Protein AF-A0A2D5V7W5-F1 (afdb_monomer)

Solvent-accessible surface area (backbone atoms only — not comparable to full-atom values): 10070 Å² total; per-residue (Å²): 107,70,68,57,59,50,41,73,72,73,48,71,30,63,67,54,50,50,51,53,54,47,52,63,52,41,56,60,50,51,58,53,53,51,53,53,51,52,64,54,59,73,36,68,68,51,55,50,45,49,74,74,66,55,58,67,67,58,50,40,61,74,56,46,43,69,67,46,42,59,64,51,52,31,52,50,38,47,46,49,36,56,52,51,54,50,48,30,52,34,14,41,75,70,56,23,63,50,90,90,51,94,43,60,26,37,42,45,43,55,53,22,62,75,32,46,89,81,46,60,62,67,32,49,54,43,51,51,53,49,51,54,50,37,49,52,39,40,53,49,14,51,52,46,35,66,74,66,48,58,82,84,79,60,93,80,77,60,72,63,56,56,50,51,52,52,51,50,57,50,52,55,48,70,75,49,83,80,84,124

Radius of gyration: 26.41 Å; Cα contacts (8 Å, |Δi|>4): 131; chains: 1; bounding box: 55×35×90 Å

Foldseek 3Di:
DVLVVQLVVVDAADVSLCVSLCVVLVVVLVVVLVVQLVVVCPDPVVVVCVVVVHDPVCCCVVPSCVVCVLVSVLSCLQCVLVSLVVQLVCLQVVSHHDPVDDDLSVQLRPVCVVCVVPCNVSNVVSVVVSVVVSVVSNVVSVVSCVVRVCPVPDDDPPVVVVVVVVVVVVVVCVVPVDDD

Secondary structure (DSSP, 8-state):
-HHHHHHHHH-S-HHHHHHHHHHHHHHHHHHHHHHHHHHHHTSHHHHHHHHTT--HHHHIIIIIHHHHHHHHHHHHHHHHHHHHHHHHHHHHTT-SS-TTS--HHHIIIIIHHHHTTT-THHHHHHHHHHHHHHHHHHHHHHHHHHHH-GGGTSSSSSHHHHHHHHHHHHHHHHT-TT--

Mean predicted aligned error: 13.76 Å

Sequence (180 aa):
MLLLTIMSVVGQGLLQIIVVLGVTGGIGGSRVVRSAVVAIKENDYFLAARAVGTPTSQILIRHVLPNIAAPIIIIFSINIGGVIMAEASLSFLGFGLPPSVPSWGGMLSREGRKFMEGAPWLALYPGLCLTIVVFSLNMFGDAMRDLLDPRLKGGQGSYGTAKVKHKRGFLTRLLNPFNG

Structure (mmCIF, N/CA/C/O backbone):
data_AF-A0A2D5V7W5-F1
#
_entry.id   AF-A0A2D5V7W5-F1
#
loop_
_atom_site.group_PDB
_atom_site.id
_atom_site.type_symbol
_atom_site.label_atom_id
_atom_site.label_alt_id
_atom_site.label_comp_id
_atom_site.label_asym_id
_atom_site.label_entity_id
_atom_site.label_seq_id
_atom_site.pdbx_PDB_ins_code
_atom_site.Cartn_x
_atom_site.Cartn_y
_atom_site.Cartn_z
_atom_site.occupancy
_atom_site.B_iso_or_equiv
_atom_site.auth_seq_id
_atom_site.auth_comp_id
_atom_site.auth_asym_id
_atom_site.auth_atom_id
_atom_site.pdbx_PDB_model_num
ATOM 1 N N . MET A 1 1 ? 7.907 -15.754 -7.189 1.00 60.31 1 MET A N 1
ATOM 2 C CA . MET A 1 1 ? 7.619 -17.022 -7.896 1.00 60.31 1 MET A CA 1
ATOM 3 C C . MET A 1 1 ? 6.124 -17.268 -8.050 1.00 60.31 1 MET A C 1
ATOM 5 O O . MET A 1 1 ? 5.700 -17.389 -9.186 1.00 60.31 1 MET A O 1
ATOM 9 N N . LEU A 1 2 ? 5.319 -17.196 -6.979 1.00 73.44 2 LEU A N 1
ATOM 10 C CA . LEU A 1 2 ? 3.847 -17.324 -7.046 1.00 73.44 2 LEU A CA 1
ATOM 11 C C . LEU A 1 2 ? 3.168 -16.386 -8.071 1.00 73.44 2 LEU A C 1
ATOM 13 O O . LEU A 1 2 ? 2.330 -16.822 -8.852 1.00 73.44 2 LEU A O 1
ATOM 17 N N . LEU A 1 3 ? 3.571 -15.111 -8.126 1.00 68.88 3 LEU A N 1
ATOM 18 C CA . LEU A 1 3 ? 3.015 -14.144 -9.087 1.00 68.88 3 LEU A CA 1
ATOM 19 C C . LEU A 1 3 ? 3.336 -14.503 -10.547 1.00 68.88 3 LEU A C 1
ATOM 21 O O . LEU A 1 3 ? 2.475 -14.389 -11.413 1.00 68.88 3 LEU A O 1
ATOM 25 N N . LEU A 1 4 ? 4.557 -14.975 -10.811 1.00 71.00 4 LEU A N 1
ATOM 26 C CA . LEU A 1 4 ? 5.002 -15.343 -12.158 1.00 71.00 4 LEU A CA 1
ATOM 27 C C . LEU A 1 4 ? 4.308 -16.615 -12.646 1.00 71.00 4 LEU A C 1
ATOM 29 O O . LEU A 1 4 ? 3.873 -16.667 -13.791 1.00 71.00 4 LEU A O 1
ATOM 33 N N . THR A 1 5 ? 4.137 -17.609 -11.770 1.00 74.88 5 THR A N 1
ATOM 34 C CA . THR A 1 5 ? 3.404 -18.838 -12.104 1.00 74.88 5 THR A CA 1
ATOM 35 C C . THR A 1 5 ? 1.939 -18.554 -12.417 1.00 74.88 5 THR A C 1
ATOM 37 O O . THR A 1 5 ? 1.405 -19.112 -13.366 1.00 74.88 5 THR A O 1
ATOM 40 N N . ILE A 1 6 ? 1.296 -17.650 -11.668 1.00 74.50 6 ILE A N 1
ATOM 41 C CA . ILE A 1 6 ? -0.104 -17.280 -11.912 1.00 74.50 6 ILE A CA 1
ATOM 42 C C . ILE A 1 6 ? -0.232 -16.511 -13.234 1.00 74.50 6 ILE A C 1
ATOM 44 O O . ILE A 1 6 ? -1.075 -16.853 -14.058 1.00 74.50 6 ILE A O 1
ATOM 48 N N . MET A 1 7 ? 0.626 -15.518 -13.484 1.00 70.69 7 MET A N 1
ATOM 49 C CA . MET A 1 7 ? 0.601 -14.748 -14.737 1.00 70.69 7 MET A CA 1
ATOM 50 C C . MET A 1 7 ? 0.903 -15.596 -15.973 1.00 70.69 7 MET A C 1
ATOM 52 O O . MET A 1 7 ? 0.293 -15.388 -17.019 1.00 70.69 7 MET A O 1
ATOM 56 N N . SER A 1 8 ? 1.790 -16.586 -15.850 1.00 71.25 8 SER A N 1
ATOM 57 C CA . SER A 1 8 ? 2.088 -17.516 -16.941 1.00 71.25 8 SER A CA 1
ATOM 58 C C . SER A 1 8 ? 0.882 -18.366 -17.356 1.00 71.25 8 SER A C 1
ATOM 60 O O . SER A 1 8 ? 0.852 -18.837 -18.488 1.00 71.25 8 SER A O 1
ATOM 62 N N . VAL A 1 9 ? -0.086 -18.582 -16.461 1.00 72.62 9 VAL A N 1
ATOM 63 C CA . VAL A 1 9 ? -1.305 -19.365 -16.731 1.00 72.62 9 VAL A CA 1
ATOM 64 C C . VAL A 1 9 ? -2.469 -18.461 -17.151 1.00 72.62 9 VAL A C 1
ATOM 66 O O . VAL A 1 9 ? -3.254 -18.828 -18.017 1.00 72.62 9 VAL A O 1
ATOM 69 N N . VAL A 1 10 ? -2.582 -17.276 -16.543 1.00 71.38 10 VAL A N 1
ATOM 70 C CA . VAL A 1 10 ? -3.717 -16.350 -16.713 1.00 71.38 10 VAL A CA 1
ATOM 71 C C . VAL A 1 10 ? -3.594 -15.472 -17.971 1.00 71.38 10 VAL A C 1
ATOM 73 O O . VAL A 1 10 ? -4.604 -15.004 -18.497 1.00 71.38 10 VAL A O 1
ATOM 76 N N . GLY A 1 11 ? -2.380 -15.274 -18.490 1.00 66.81 11 GLY A N 1
ATOM 77 C CA . GLY A 1 11 ? -2.131 -14.441 -19.667 1.00 66.81 11 GLY A CA 1
ATOM 78 C C . GLY A 1 11 ? -2.007 -12.944 -19.351 1.00 66.81 11 GLY A C 1
ATOM 79 O O . GLY A 1 11 ? -2.169 -12.503 -18.214 1.00 66.81 11 GLY A O 1
ATOM 80 N N . GLN A 1 12 ? -1.673 -12.155 -20.376 1.00 67.88 12 GLN A N 1
ATOM 81 C CA . GLN A 1 12 ? -1.412 -10.714 -20.257 1.00 67.88 12 GLN A CA 1
ATOM 82 C C . GLN A 1 12 ? -2.715 -9.899 -20.215 1.00 67.88 12 GLN A C 1
ATOM 84 O O . GLN A 1 12 ? -3.618 -10.119 -21.023 1.00 67.88 12 GLN A O 1
ATOM 89 N N . GLY A 1 13 ? -2.788 -8.901 -19.328 1.00 75.25 13 GLY A N 1
ATOM 90 C CA . GLY A 1 13 ? -3.863 -7.906 -19.331 1.00 75.25 13 GLY A CA 1
ATOM 91 C C . GLY A 1 13 ? -3.943 -7.056 -18.059 1.00 75.25 13 GLY A C 1
ATOM 92 O O . GLY A 1 13 ? -3.529 -7.476 -16.979 1.00 75.25 13 GLY A O 1
ATOM 93 N N . LEU A 1 14 ? -4.481 -5.836 -18.193 1.00 78.81 14 LEU A N 1
ATOM 94 C CA . LEU A 1 14 ? -4.605 -4.865 -17.094 1.00 78.81 14 LEU A CA 1
AT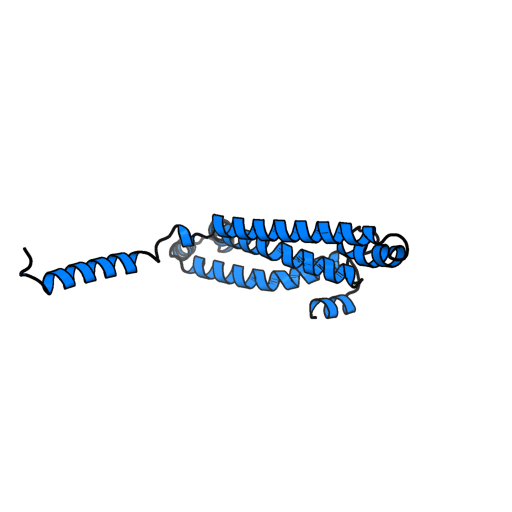OM 95 C C . LEU A 1 14 ? -5.438 -5.426 -15.932 1.00 78.81 14 LEU A C 1
ATOM 97 O O . LEU A 1 14 ? -5.014 -5.359 -14.782 1.00 78.81 14 LEU A O 1
ATOM 101 N N . LEU A 1 15 ? -6.599 -6.017 -16.230 1.00 81.38 15 LEU A N 1
ATOM 102 C CA . LEU A 1 15 ? -7.480 -6.587 -15.208 1.00 81.38 15 LEU A CA 1
ATOM 103 C C . LEU A 1 15 ? -6.827 -7.773 -14.497 1.00 81.38 15 LEU A C 1
ATOM 105 O O . LEU A 1 15 ? -6.926 -7.887 -13.281 1.00 81.38 15 LEU A O 1
ATOM 109 N N . GLN A 1 16 ? -6.116 -8.622 -15.235 1.00 82.06 16 GLN A N 1
ATOM 110 C CA . GLN A 1 16 ? -5.414 -9.784 -14.705 1.00 82.06 16 GLN A CA 1
ATOM 111 C C . GLN A 1 16 ? -4.334 -9.356 -13.705 1.00 82.06 16 GLN A C 1
ATOM 113 O O . GLN A 1 16 ? -4.267 -9.902 -12.605 1.00 82.06 16 GLN A O 1
ATOM 118 N N . ILE A 1 17 ? -3.539 -8.337 -14.046 1.00 82.69 17 ILE A N 1
ATOM 119 C CA . ILE A 1 17 ? -2.506 -7.782 -13.160 1.00 82.69 17 ILE A CA 1
ATOM 120 C C . ILE A 1 17 ? -3.139 -7.166 -11.913 1.00 82.69 17 ILE A C 1
ATOM 122 O O . ILE A 1 17 ? -2.696 -7.459 -10.804 1.00 82.69 17 ILE A O 1
ATOM 126 N N . ILE A 1 18 ? -4.201 -6.366 -12.074 1.00 83.88 18 ILE A N 1
ATOM 127 C CA . ILE A 1 18 ? -4.919 -5.755 -10.946 1.00 83.88 18 ILE A CA 1
ATOM 128 C C . ILE A 1 18 ? -5.465 -6.832 -10.008 1.00 83.88 18 ILE A C 1
ATOM 130 O O . ILE A 1 18 ? -5.274 -6.739 -8.798 1.00 83.88 18 ILE A O 1
ATOM 134 N N . VAL A 1 19 ? -6.116 -7.866 -10.544 1.00 85.25 19 VAL A N 1
ATOM 135 C CA . VAL A 1 19 ? -6.690 -8.952 -9.740 1.00 85.25 19 VAL A CA 1
ATOM 136 C C . VAL A 1 19 ? -5.589 -9.729 -9.029 1.00 85.25 19 VAL A C 1
ATOM 138 O O . VAL A 1 19 ? -5.699 -9.985 -7.835 1.00 85.25 19 VAL A O 1
ATOM 141 N N . VAL A 1 20 ? -4.502 -10.077 -9.713 1.00 84.94 20 VAL A N 1
ATOM 142 C CA . VAL A 1 20 ? -3.450 -10.907 -9.118 1.00 84.94 20 VAL A CA 1
ATOM 143 C C . VAL A 1 20 ? -2.631 -10.140 -8.085 1.00 84.94 20 VAL A C 1
ATOM 145 O O . VAL A 1 20 ? -2.407 -10.664 -6.991 1.00 84.94 20 VAL A O 1
ATOM 148 N N . LEU A 1 21 ? -2.236 -8.896 -8.366 1.00 84.44 21 LEU A N 1
ATOM 149 C CA . LEU A 1 21 ? -1.564 -8.048 -7.378 1.00 84.44 21 LEU A CA 1
ATOM 150 C C . LEU A 1 21 ? -2.508 -7.687 -6.225 1.00 84.44 21 LEU A C 1
ATOM 152 O O . LEU A 1 21 ? -2.103 -7.748 -5.065 1.00 84.44 21 LEU A O 1
ATOM 156 N N . GLY A 1 22 ? -3.771 -7.384 -6.528 1.00 85.44 22 GLY A N 1
ATOM 157 C CA . GLY A 1 22 ? -4.795 -7.031 -5.549 1.00 85.44 22 GLY A CA 1
ATOM 158 C C . GLY A 1 22 ? -5.135 -8.176 -4.601 1.00 85.44 22 GLY A C 1
ATOM 159 O O . GLY A 1 22 ? -5.182 -7.969 -3.393 1.00 85.44 22 GLY A O 1
ATOM 160 N N . VAL A 1 23 ? -5.305 -9.400 -5.104 1.00 85.00 23 VAL A N 1
ATOM 161 C CA . VAL A 1 23 ? -5.548 -10.585 -4.266 1.00 85.00 23 VAL A CA 1
ATOM 162 C C . VAL A 1 23 ? -4.302 -10.928 -3.455 1.00 85.00 23 VAL A C 1
ATOM 164 O O . VAL A 1 23 ? -4.396 -11.129 -2.246 1.00 85.00 23 VAL A O 1
ATOM 167 N N . THR A 1 24 ? -3.123 -10.936 -4.082 1.00 83.25 24 THR A N 1
ATOM 168 C CA . THR A 1 24 ? -1.872 -11.289 -3.391 1.00 83.25 24 THR A CA 1
ATOM 169 C C . THR A 1 24 ? -1.547 -10.295 -2.272 1.00 83.25 24 THR A C 1
ATOM 171 O O . THR A 1 24 ? -1.241 -10.709 -1.154 1.00 83.25 24 THR A O 1
ATOM 174 N N . GLY A 1 25 ? -1.668 -8.989 -2.533 1.00 78.81 25 GLY A N 1
ATOM 175 C CA . GLY A 1 25 ? -1.486 -7.945 -1.520 1.00 78.81 25 GLY A CA 1
ATOM 176 C C . GLY A 1 25 ? -2.637 -7.884 -0.508 1.00 78.81 25 GLY A C 1
ATOM 177 O O . GLY A 1 25 ? -2.421 -7.690 0.691 1.00 78.81 25 GLY A O 1
ATOM 178 N N . GLY A 1 26 ? -3.866 -8.118 -0.968 1.00 80.75 26 GLY A N 1
ATOM 179 C CA . GLY A 1 26 ? -5.085 -8.068 -0.163 1.00 80.75 26 GLY A CA 1
ATOM 180 C C . GLY A 1 26 ? -5.152 -9.140 0.922 1.00 80.75 26 GLY A C 1
ATOM 181 O O . GLY A 1 26 ? -5.674 -8.870 2.002 1.00 80.75 26 GLY A O 1
ATOM 182 N N . ILE A 1 27 ? -4.569 -10.325 0.701 1.00 82.62 27 ILE A N 1
ATOM 183 C CA . ILE A 1 27 ? -4.486 -11.383 1.726 1.00 82.62 27 ILE A CA 1
ATOM 184 C C . ILE A 1 27 ? -3.723 -10.888 2.963 1.00 82.62 27 ILE A C 1
ATOM 186 O O . ILE A 1 27 ? -4.177 -11.081 4.095 1.00 82.62 27 ILE A O 1
ATOM 190 N N . GLY A 1 28 ? -2.582 -10.222 2.758 1.00 77.81 28 GLY A N 1
ATOM 191 C CA . GLY A 1 28 ? -1.794 -9.637 3.843 1.00 77.81 28 GLY A CA 1
ATOM 192 C C . GLY A 1 28 ? -2.575 -8.551 4.580 1.00 77.81 28 GLY A C 1
ATOM 193 O O . GLY A 1 28 ? -2.731 -8.621 5.801 1.00 77.81 28 GLY A O 1
ATOM 194 N N . GLY A 1 29 ? -3.147 -7.604 3.830 1.00 76.75 29 GLY A N 1
ATOM 195 C CA . GLY A 1 29 ? -3.963 -6.520 4.387 1.00 76.75 29 GLY A CA 1
ATOM 196 C C . GLY A 1 29 ? -5.167 -7.022 5.191 1.00 76.75 29 GLY A C 1
ATOM 197 O O . GLY A 1 29 ? -5.417 -6.540 6.294 1.00 76.75 29 GLY A O 1
ATOM 198 N N . SER A 1 30 ? -5.866 -8.050 4.703 1.00 80.88 30 SER A N 1
ATOM 199 C CA . SER A 1 30 ? -7.044 -8.636 5.357 1.00 80.88 30 SER A CA 1
ATOM 200 C C . SER A 1 30 ? -6.732 -9.188 6.750 1.00 80.88 30 SER A C 1
ATOM 202 O O . SER A 1 30 ? -7.486 -8.955 7.699 1.00 80.88 30 SER A O 1
ATOM 204 N N . ARG A 1 31 ? -5.589 -9.869 6.916 1.00 81.19 31 ARG A N 1
ATOM 205 C CA . ARG A 1 31 ? -5.162 -10.380 8.229 1.00 81.19 31 ARG A CA 1
ATOM 206 C C . ARG A 1 31 ? -4.924 -9.250 9.224 1.00 81.19 31 ARG A C 1
ATOM 208 O O . ARG A 1 31 ? -5.315 -9.374 10.384 1.00 81.19 31 ARG A O 1
ATOM 215 N N . VAL A 1 32 ? -4.320 -8.154 8.771 1.00 78.12 32 VAL A N 1
ATOM 216 C CA . VAL A 1 32 ? -4.045 -7.007 9.638 1.00 78.12 32 VAL A CA 1
ATOM 217 C C . VAL A 1 32 ? -5.335 -6.280 10.008 1.00 78.12 32 VAL A C 1
ATOM 219 O O . VAL A 1 32 ? -5.573 -6.033 11.190 1.00 78.12 32 VAL A O 1
ATOM 222 N N . VAL A 1 33 ? -6.224 -6.043 9.041 1.00 80.06 33 VAL A N 1
ATOM 223 C CA . VAL A 1 33 ? -7.560 -5.479 9.293 1.00 80.06 33 VAL A CA 1
ATOM 224 C C . VAL A 1 33 ? -8.317 -6.331 10.310 1.00 80.06 33 VAL A C 1
ATOM 226 O O . VAL A 1 33 ? -8.850 -5.800 11.280 1.00 80.06 33 VAL A O 1
ATOM 229 N N . ARG A 1 34 ? -8.300 -7.661 10.159 1.00 81.56 34 ARG A N 1
ATOM 230 C CA . ARG A 1 34 ? -8.923 -8.572 11.124 1.00 81.56 34 ARG A CA 1
ATOM 231 C C . ARG A 1 34 ? -8.338 -8.407 12.528 1.00 81.56 34 ARG A C 1
ATOM 233 O O . ARG A 1 34 ? -9.105 -8.380 13.484 1.00 81.56 34 ARG A O 1
ATOM 240 N N . SER A 1 35 ? -7.016 -8.281 12.662 1.00 80.81 35 SER A N 1
ATOM 241 C CA . SER A 1 35 ? -6.378 -8.074 13.971 1.00 80.81 35 SER A 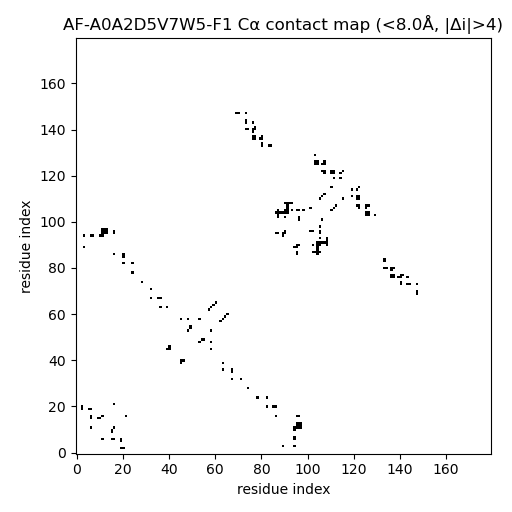CA 1
ATOM 242 C C . SER A 1 35 ? -6.799 -6.754 14.629 1.00 80.81 35 SER A C 1
ATOM 244 O O . SER A 1 35 ? -7.141 -6.745 15.810 1.00 80.81 35 SER A O 1
ATOM 246 N N . ALA A 1 36 ? -6.891 -5.670 13.852 1.00 78.44 36 ALA A N 1
ATOM 247 C CA . ALA A 1 36 ? -7.345 -4.368 14.335 1.00 78.44 36 ALA A CA 1
ATOM 248 C C . ALA A 1 36 ? -8.827 -4.394 14.755 1.00 78.44 36 ALA A C 1
ATOM 250 O O . ALA A 1 36 ? -9.199 -3.838 15.786 1.00 78.44 36 ALA A O 1
ATOM 251 N N . VAL A 1 37 ? -9.673 -5.102 13.999 1.00 79.44 37 VAL A N 1
ATOM 252 C CA . VAL A 1 37 ? -11.094 -5.287 14.333 1.00 79.44 37 VAL A CA 1
ATOM 253 C C . VAL A 1 37 ? -11.271 -6.092 15.623 1.00 79.44 37 VAL A C 1
ATOM 255 O O . VAL A 1 37 ? -12.134 -5.752 16.429 1.00 79.44 37 VAL A O 1
ATOM 258 N N . VAL A 1 38 ? -10.468 -7.140 15.848 1.00 82.00 38 VAL A N 1
ATOM 259 C CA . VAL A 1 38 ? -10.522 -7.927 17.094 1.00 82.00 38 VAL A CA 1
ATOM 260 C C . VAL A 1 38 ? -10.158 -7.061 18.301 1.00 82.00 38 VAL A C 1
ATOM 262 O O . VAL A 1 38 ? -10.911 -7.064 19.270 1.00 82.00 38 VAL A O 1
ATOM 265 N N . ALA A 1 39 ? -9.096 -6.255 18.209 1.00 76.50 39 ALA A N 1
ATOM 266 C CA . ALA A 1 39 ? -8.690 -5.347 19.285 1.00 76.50 39 ALA A CA 1
ATOM 267 C C . ALA A 1 39 ? -9.783 -4.321 19.651 1.00 76.50 39 ALA A C 1
ATOM 269 O O . ALA A 1 39 ? -9.986 -3.987 20.815 1.00 76.50 39 ALA A O 1
ATOM 270 N N . ILE A 1 40 ? -10.538 -3.837 18.662 1.00 74.81 40 ILE A N 1
ATOM 271 C CA . ILE A 1 40 ? -11.666 -2.923 18.888 1.00 74.81 40 ILE A CA 1
ATOM 272 C C . ILE A 1 40 ? -12.866 -3.639 19.501 1.00 74.81 40 ILE A C 1
ATOM 274 O O . ILE A 1 40 ? -13.539 -3.083 20.365 1.00 74.81 40 ILE A O 1
ATOM 278 N N . LYS A 1 41 ? -13.131 -4.877 19.080 1.00 71.50 41 LYS A N 1
ATOM 279 C CA . LYS A 1 41 ? -14.247 -5.682 19.584 1.00 71.50 41 LYS A CA 1
ATOM 280 C C . LYS A 1 41 ? -14.112 -6.013 21.077 1.00 71.50 41 LYS A C 1
ATOM 282 O O . LYS A 1 41 ? -15.131 -6.228 21.724 1.00 71.50 41 LYS A O 1
ATOM 287 N N . GLU A 1 42 ? -12.890 -6.047 21.607 1.00 71.69 42 GLU A N 1
ATOM 288 C CA . GLU A 1 42 ? -12.616 -6.237 23.040 1.00 71.69 42 GLU A CA 1
ATOM 289 C C . GLU A 1 42 ? -12.947 -5.010 23.902 1.00 71.69 42 GLU A C 1
ATOM 291 O O . GLU A 1 42 ? -12.966 -5.119 25.122 1.00 71.69 42 GLU A O 1
ATOM 296 N N . ASN A 1 43 ? -13.245 -3.852 23.306 1.00 74.12 43 ASN A N 1
ATOM 297 C CA . ASN A 1 43 ? -13.644 -2.689 24.085 1.00 74.12 43 ASN A CA 1
ATOM 298 C C . ASN A 1 43 ? -15.120 -2.740 24.514 1.00 74.12 43 ASN A C 1
ATOM 300 O O . ASN A 1 43 ? -16.013 -3.095 23.737 1.00 74.12 43 ASN A O 1
ATOM 304 N N . ASP A 1 44 ? -15.382 -2.227 25.717 1.00 69.38 44 ASP A N 1
ATOM 305 C CA . ASP A 1 44 ? -16.700 -2.205 26.365 1.00 69.38 44 ASP A CA 1
ATOM 306 C C . ASP A 1 44 ? -17.797 -1.515 25.533 1.00 69.38 44 ASP A C 1
ATOM 308 O O . ASP A 1 44 ? -18.970 -1.896 25.595 1.00 69.38 44 ASP A O 1
ATOM 312 N N . TYR A 1 45 ? -17.435 -0.546 24.681 1.00 71.12 45 TYR A N 1
ATOM 313 C CA . TYR A 1 45 ? -18.394 0.142 23.808 1.00 71.12 45 TYR A CA 1
ATOM 314 C C . TYR A 1 45 ? -19.036 -0.788 22.771 1.00 71.12 45 TYR A C 1
ATOM 316 O O . TYR A 1 45 ? -20.18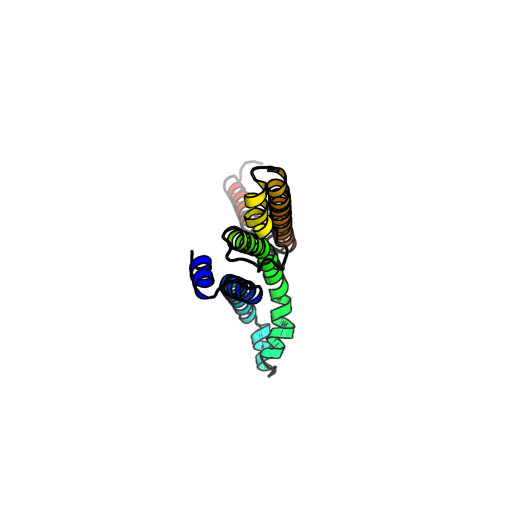5 -0.573 22.382 1.00 71.12 45 TYR A O 1
ATOM 324 N N . PHE A 1 46 ? -18.334 -1.838 22.332 1.00 73.44 46 PHE A N 1
ATOM 325 C CA . PHE A 1 46 ? -18.886 -2.789 21.371 1.00 73.44 46 PHE A CA 1
ATOM 326 C C . PHE A 1 46 ? -19.956 -3.670 22.024 1.00 73.44 46 PHE A C 1
ATOM 328 O O . PHE A 1 46 ? -20.988 -3.957 21.412 1.00 73.44 46 PHE A O 1
ATOM 335 N N . LEU A 1 47 ? -19.738 -4.059 23.286 1.00 73.62 47 LEU A N 1
ATOM 336 C CA . LEU A 1 47 ? -20.695 -4.829 24.077 1.00 73.62 47 LEU A CA 1
ATOM 337 C C . LEU A 1 47 ? -21.948 -3.994 24.389 1.00 73.62 47 LEU A C 1
ATOM 339 O O . LEU A 1 47 ? -23.066 -4.473 24.195 1.00 73.62 47 LEU A O 1
ATOM 343 N N . ALA A 1 48 ? -21.763 -2.724 24.767 1.00 73.50 48 ALA A N 1
ATOM 344 C CA . ALA A 1 48 ? -22.850 -1.782 25.031 1.00 73.50 48 ALA A CA 1
ATOM 345 C C . ALA A 1 48 ? -23.706 -1.500 23.781 1.00 73.50 48 ALA A C 1
ATOM 347 O O . ALA A 1 48 ? -24.932 -1.586 23.836 1.00 73.50 48 ALA A O 1
ATOM 348 N N . ALA A 1 49 ? -23.085 -1.245 22.624 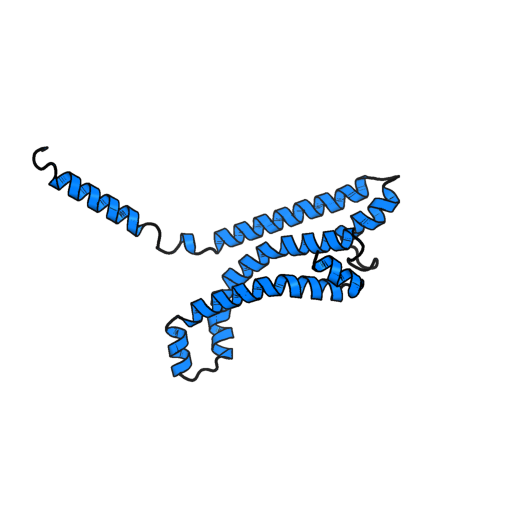1.00 73.62 49 ALA A N 1
ATOM 349 C CA . ALA A 1 49 ? -23.808 -1.014 21.368 1.00 73.62 49 ALA A CA 1
ATOM 350 C C . ALA A 1 49 ? -24.628 -2.239 20.921 1.00 73.62 49 ALA A C 1
ATOM 352 O O . ALA A 1 49 ? -25.720 -2.095 20.359 1.00 73.62 49 ALA A O 1
ATOM 353 N N . ARG A 1 50 ? -24.126 -3.451 21.207 1.00 77.69 50 ARG A N 1
ATOM 354 C CA . ARG A 1 50 ? -24.861 -4.703 20.988 1.00 77.69 50 ARG A CA 1
ATOM 355 C C . ARG A 1 50 ? -26.036 -4.870 21.951 1.00 77.69 50 ARG A C 1
ATOM 357 O O . ARG A 1 50 ? -27.087 -5.323 21.510 1.00 77.69 50 ARG A O 1
ATOM 364 N N . ALA A 1 51 ? -25.877 -4.497 23.221 1.00 79.00 51 ALA A N 1
ATOM 365 C CA . ALA A 1 51 ? -26.946 -4.559 24.222 1.00 79.00 51 ALA A CA 1
ATOM 366 C C . ALA A 1 51 ? -28.127 -3.632 23.879 1.00 79.00 51 ALA A C 1
ATOM 368 O O . ALA A 1 51 ? -29.272 -3.959 24.170 1.00 79.00 51 ALA A O 1
ATOM 369 N N . VAL A 1 52 ? -27.855 -2.520 23.187 1.00 81.88 52 VAL A N 1
ATOM 370 C CA . VAL A 1 52 ? -28.864 -1.570 22.678 1.00 81.88 52 VAL A CA 1
ATOM 371 C C . VAL A 1 52 ? -29.569 -2.076 21.400 1.00 81.88 52 VAL A C 1
ATOM 373 O O . VAL A 1 52 ? -30.520 -1.462 20.928 1.00 81.88 52 VAL A O 1
ATOM 376 N N . GLY A 1 53 ? -29.152 -3.215 20.832 1.00 82.62 53 GLY A N 1
ATOM 377 C CA . GLY A 1 53 ? -29.787 -3.815 19.650 1.00 82.62 53 GLY A CA 1
ATOM 378 C C . GLY A 1 53 ? -29.340 -3.217 18.311 1.00 82.62 53 GLY A C 1
ATOM 379 O O . GLY A 1 53 ? -29.994 -3.423 17.290 1.00 82.62 53 GLY A O 1
ATOM 380 N N . THR A 1 54 ? -28.217 -2.492 18.279 1.00 80.94 54 THR A N 1
ATOM 381 C CA . THR A 1 54 ? -27.709 -1.893 17.034 1.00 80.94 54 THR A CA 1
ATOM 382 C C . THR A 1 54 ? -27.165 -2.982 16.094 1.00 80.94 54 THR A C 1
ATOM 384 O O . THR A 1 54 ? -26.385 -3.837 16.532 1.00 80.94 54 THR A O 1
ATOM 387 N N . PRO A 1 55 ? -27.511 -2.972 14.790 1.00 83.12 55 PRO A N 1
ATOM 388 C CA . PRO A 1 55 ? -27.005 -3.959 13.842 1.00 83.12 55 PRO A CA 1
ATOM 389 C C . PRO A 1 55 ? -25.481 -3.866 13.689 1.00 83.12 55 PRO A C 1
ATOM 391 O O . PRO A 1 55 ? -24.900 -2.783 13.603 1.00 83.12 55 PRO A O 1
ATOM 394 N N . THR A 1 56 ? -24.819 -5.024 13.616 1.00 77.94 56 THR A N 1
ATOM 395 C CA . THR A 1 56 ? -23.349 -5.126 13.610 1.00 77.94 56 THR A CA 1
ATOM 396 C C . THR A 1 56 ? -22.698 -4.376 12.443 1.00 77.94 56 THR A C 1
ATOM 398 O O . THR A 1 56 ? -21.621 -3.811 12.616 1.00 77.94 56 THR A O 1
ATOM 401 N N . SER A 1 57 ? -23.355 -4.309 11.281 1.00 81.69 57 SER A N 1
ATOM 402 C CA . SER A 1 57 ? -22.881 -3.558 10.108 1.00 81.69 57 SER A CA 1
ATOM 403 C C . SER A 1 57 ? -22.803 -2.047 10.357 1.00 81.69 57 SER A C 1
ATOM 405 O O . SER A 1 57 ? -21.813 -1.421 9.984 1.00 81.69 57 SER A O 1
ATOM 407 N N . GLN A 1 58 ? -23.789 -1.467 11.048 1.00 82.75 58 GLN A N 1
ATOM 408 C CA . GLN A 1 58 ? -23.775 -0.050 11.431 1.00 82.75 58 GLN A CA 1
ATOM 409 C C . GLN A 1 58 ? -22.654 0.244 12.432 1.00 82.75 58 GLN A C 1
ATOM 411 O O . GLN A 1 58 ? -21.939 1.230 12.274 1.00 82.75 58 GLN A O 1
ATOM 416 N N . ILE A 1 59 ? -22.441 -0.635 13.420 1.00 81.12 59 ILE A N 1
ATOM 417 C CA . ILE A 1 59 ? -21.348 -0.486 14.397 1.00 81.12 59 ILE A CA 1
ATOM 418 C C . ILE A 1 59 ? -19.988 -0.535 13.687 1.00 81.12 59 ILE A C 1
ATOM 420 O O . ILE A 1 59 ? -19.114 0.298 13.938 1.00 81.12 59 ILE A O 1
ATOM 424 N N . LEU A 1 60 ? -19.825 -1.480 12.756 1.00 81.00 60 LEU A N 1
ATOM 425 C CA . LEU A 1 60 ? -18.612 -1.632 11.958 1.00 81.00 60 LEU A CA 1
ATOM 426 C C . LEU A 1 60 ? -18.292 -0.372 11.148 1.00 81.00 60 LEU A C 1
ATOM 428 O O . LEU A 1 60 ? -17.183 0.139 11.245 1.00 81.00 60 LEU A O 1
ATOM 432 N N . ILE A 1 61 ? -19.245 0.157 10.380 1.00 81.50 61 ILE A N 1
ATOM 433 C CA . ILE A 1 61 ? -18.990 1.296 9.483 1.00 81.50 61 ILE A CA 1
ATOM 434 C C . ILE A 1 61 ? -18.851 2.611 10.263 1.00 81.50 61 ILE A C 1
ATOM 436 O O . ILE A 1 61 ? -17.987 3.426 9.951 1.00 81.50 61 ILE A O 1
ATOM 440 N N . ARG A 1 62 ? -19.685 2.830 11.286 1.00 79.94 62 ARG A N 1
ATOM 441 C CA . ARG A 1 62 ? -19.756 4.106 12.016 1.00 79.94 62 ARG A CA 1
ATOM 442 C C . ARG A 1 62 ? -18.675 4.247 13.089 1.00 79.94 62 ARG A C 1
ATOM 444 O O . ARG A 1 62 ? -18.240 5.364 13.346 1.00 79.94 62 ARG A O 1
ATOM 451 N N . HIS A 1 63 ? -18.262 3.146 13.721 1.00 74.75 63 HIS A N 1
ATOM 452 C CA . HIS A 1 63 ? -17.378 3.184 14.892 1.00 74.75 63 HIS A CA 1
ATOM 453 C C . HIS A 1 63 ? -16.061 2.435 14.686 1.00 74.75 63 HIS A C 1
ATOM 455 O O . HIS A 1 63 ? -15.009 2.953 15.049 1.00 74.75 63 HIS A O 1
ATOM 461 N N . VAL A 1 64 ? -16.091 1.241 14.085 1.00 79.56 64 VAL A N 1
ATOM 462 C CA . VAL A 1 64 ? -14.872 0.431 13.905 1.00 79.56 64 VAL A CA 1
ATOM 463 C C . VAL A 1 64 ? -14.017 0.974 12.762 1.00 79.56 64 VAL A C 1
ATOM 465 O O . VAL A 1 64 ? -12.823 1.192 12.945 1.00 79.56 64 VAL A O 1
ATOM 468 N N . LEU A 1 65 ? -14.624 1.235 11.601 1.00 79.81 65 LEU A N 1
ATOM 469 C CA . LEU A 1 65 ? -13.942 1.686 10.391 1.00 79.81 65 LEU A CA 1
ATOM 470 C C . LEU A 1 65 ? -13.140 2.984 10.593 1.00 79.81 65 LEU A C 1
ATOM 472 O O . LEU A 1 65 ? -11.954 2.964 10.273 1.00 79.81 65 LEU A O 1
ATOM 476 N N . PRO A 1 66 ? -13.692 4.082 11.156 1.00 78.12 66 PRO A N 1
ATOM 477 C CA . PRO A 1 66 ? -12.905 5.295 11.392 1.00 78.12 66 PRO A CA 1
ATOM 478 C C . PRO A 1 66 ? -11.779 5.100 12.417 1.00 78.12 66 PRO A C 1
ATOM 480 O O . PRO A 1 66 ? -10.769 5.791 12.345 1.00 78.12 66 PRO A O 1
ATOM 483 N N . ASN A 1 67 ? -11.909 4.141 13.338 1.00 79.50 67 ASN A N 1
ATOM 484 C CA . ASN A 1 67 ? -10.885 3.849 14.342 1.00 79.50 67 ASN A CA 1
ATOM 485 C C . ASN A 1 67 ? -9.703 3.058 13.738 1.00 79.50 67 ASN A C 1
ATOM 487 O O . ASN A 1 67 ? -8.545 3.375 13.999 1.00 79.50 67 ASN A O 1
ATOM 491 N N . ILE A 1 68 ? -9.974 2.103 12.837 1.00 80.88 68 ILE A N 1
ATOM 492 C CA . ILE A 1 68 ? -8.927 1.361 12.104 1.00 80.88 68 ILE A CA 1
ATOM 493 C C . ILE A 1 68 ? -8.456 2.051 10.820 1.00 80.88 68 ILE A C 1
ATOM 495 O O . ILE A 1 68 ? -7.505 1.583 10.197 1.00 80.88 68 ILE A O 1
ATOM 499 N N . ALA A 1 69 ? -9.093 3.142 10.394 1.00 80.44 69 ALA A N 1
ATOM 500 C CA . ALA A 1 69 ? -8.726 3.835 9.161 1.00 80.44 69 ALA A CA 1
ATOM 501 C C . ALA A 1 69 ? -7.270 4.318 9.200 1.00 80.44 69 ALA A C 1
ATOM 503 O O . ALA A 1 69 ? -6.549 4.148 8.221 1.00 80.44 69 ALA A O 1
ATOM 504 N N . ALA A 1 70 ? -6.814 4.836 10.345 1.00 79.81 70 ALA A N 1
ATOM 505 C CA . ALA A 1 70 ? -5.433 5.273 10.538 1.00 79.81 70 ALA A CA 1
ATOM 506 C C . ALA A 1 70 ? -4.409 4.151 10.250 1.00 79.81 70 ALA A C 1
ATOM 508 O O . ALA A 1 70 ? -3.600 4.318 9.334 1.00 79.81 70 ALA A O 1
ATOM 509 N N . PRO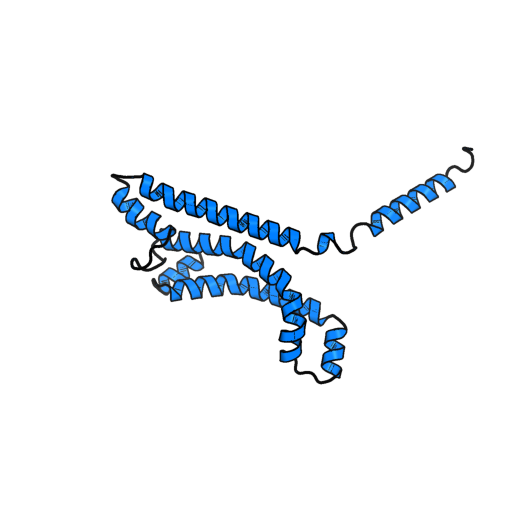 A 1 71 ? -4.449 2.980 10.922 1.00 79.19 71 PRO A N 1
ATOM 510 C CA . PRO A 1 71 ? -3.520 1.896 10.609 1.00 79.19 71 PRO A CA 1
ATOM 511 C C . PRO A 1 71 ? -3.693 1.340 9.188 1.00 79.19 71 PRO A C 1
ATOM 513 O O . PRO A 1 71 ? -2.697 0.973 8.569 1.00 79.19 71 PRO A O 1
ATOM 516 N N . ILE A 1 72 ? -4.911 1.319 8.630 1.00 82.88 72 ILE A N 1
ATOM 517 C CA . ILE A 1 72 ? -5.134 0.911 7.231 1.00 82.88 72 ILE A CA 1
ATOM 518 C C . ILE A 1 72 ? -4.384 1.831 6.265 1.00 82.88 72 ILE A C 1
ATOM 520 O O . ILE A 1 72 ? -3.691 1.341 5.375 1.00 82.88 72 ILE A O 1
ATOM 524 N N . ILE A 1 73 ? -4.498 3.147 6.446 1.00 83.12 73 ILE A N 1
ATOM 525 C CA . ILE A 1 73 ? -3.860 4.151 5.590 1.00 83.12 73 ILE A CA 1
ATOM 526 C C . ILE A 1 73 ? -2.333 4.023 5.650 1.00 83.12 73 ILE A C 1
ATOM 528 O O . ILE A 1 73 ? -1.673 4.047 4.610 1.00 83.12 73 ILE A O 1
ATOM 532 N N . ILE A 1 74 ? -1.772 3.820 6.845 1.00 83.94 74 ILE A N 1
ATOM 533 C CA . ILE A 1 74 ? -0.330 3.606 7.038 1.00 83.94 74 ILE A CA 1
ATOM 534 C C . ILE A 1 74 ? 0.139 2.369 6.264 1.00 83.94 74 ILE A C 1
ATOM 536 O O . ILE A 1 74 ? 1.063 2.440 5.457 1.0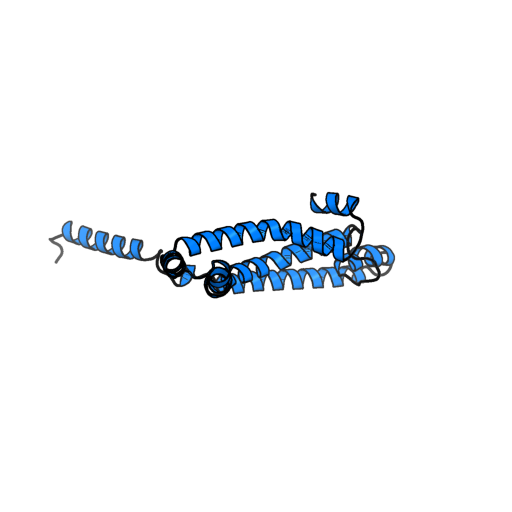0 83.94 74 ILE A O 1
ATOM 540 N N . ILE A 1 75 ? -0.525 1.229 6.472 1.00 82.88 75 ILE A N 1
ATOM 541 C CA . ILE A 1 75 ? -0.155 -0.039 5.830 1.00 82.88 75 ILE A CA 1
ATOM 542 C C . ILE A 1 75 ? -0.281 0.074 4.315 1.00 82.88 75 ILE A C 1
ATOM 544 O O . ILE A 1 75 ? 0.607 -0.377 3.593 1.00 82.88 75 ILE A O 1
ATOM 548 N N . PHE A 1 76 ? -1.360 0.682 3.830 1.00 84.00 76 PHE A N 1
ATOM 549 C CA . PHE A 1 76 ? -1.567 0.904 2.406 1.00 84.00 76 PHE A CA 1
ATOM 550 C C . PHE A 1 76 ? -0.428 1.731 1.794 1.00 84.00 76 PHE A C 1
ATOM 552 O O . PHE A 1 76 ? 0.121 1.349 0.761 1.00 84.00 76 PHE A O 1
ATOM 559 N N . SER A 1 77 ? -0.015 2.799 2.479 1.00 85.56 77 SER A N 1
ATOM 560 C CA . SER A 1 77 ? 1.053 3.696 2.022 1.00 85.56 77 SER A CA 1
ATOM 561 C C . SER A 1 77 ? 2.416 3.008 1.953 1.00 85.56 77 SER A C 1
ATOM 563 O O . SER A 1 77 ? 3.195 3.282 1.050 1.00 85.56 77 SER A O 1
ATOM 565 N N . ILE A 1 78 ? 2.692 2.063 2.853 1.00 83.31 78 ILE A N 1
ATOM 566 C CA . ILE A 1 78 ? 3.935 1.277 2.830 1.00 83.31 78 ILE A CA 1
ATOM 567 C C . ILE A 1 78 ? 3.880 0.201 1.732 1.00 83.31 78 ILE A C 1
ATOM 569 O O . ILE A 1 78 ? 4.862 -0.063 1.042 1.00 83.31 78 ILE A O 1
ATOM 573 N N . ASN A 1 79 ? 2.719 -0.429 1.534 1.00 84.62 79 ASN A N 1
ATOM 574 C CA . ASN A 1 79 ? 2.587 -1.538 0.587 1.00 84.62 79 ASN A CA 1
ATOM 575 C C . ASN A 1 79 ? 2.579 -1.088 -0.878 1.00 84.62 79 ASN A C 1
ATOM 577 O O . ASN A 1 79 ? 2.990 -1.863 -1.744 1.00 84.62 79 ASN A O 1
ATOM 581 N N . ILE A 1 80 ? 2.148 0.142 -1.177 1.00 85.25 80 ILE A N 1
ATOM 582 C CA . ILE A 1 80 ? 2.032 0.609 -2.564 1.00 85.25 80 ILE A CA 1
ATOM 583 C C . ILE A 1 80 ? 3.374 0.591 -3.308 1.00 85.25 80 ILE A C 1
ATOM 585 O O . ILE A 1 80 ? 3.415 0.195 -4.471 1.00 85.25 80 ILE A O 1
ATOM 589 N N . GLY A 1 81 ? 4.483 0.907 -2.629 1.00 84.38 81 GLY A N 1
ATOM 590 C CA . GLY A 1 81 ? 5.825 0.824 -3.213 1.00 84.38 81 GLY A CA 1
ATOM 591 C C . GLY A 1 81 ? 6.193 -0.602 -3.636 1.00 84.38 81 GLY A C 1
ATOM 592 O O . GLY A 1 81 ? 6.725 -0.814 -4.725 1.00 84.38 81 GLY A O 1
ATOM 593 N N . GLY A 1 82 ? 5.836 -1.595 -2.816 1.00 83.88 82 GLY A N 1
ATOM 594 C CA . GLY A 1 82 ? 6.035 -3.009 -3.140 1.00 83.88 82 GLY A CA 1
ATOM 595 C C . GLY A 1 82 ? 5.182 -3.478 -4.322 1.00 83.88 82 GLY A C 1
ATOM 596 O O . GLY A 1 82 ? 5.663 -4.230 -5.169 1.00 83.88 82 GLY A O 1
ATOM 597 N N . VAL A 1 83 ? 3.939 -2.996 -4.420 1.00 85.00 83 VAL A N 1
ATOM 598 C CA . VAL A 1 83 ? 3.034 -3.307 -5.540 1.00 85.00 83 VAL A CA 1
ATOM 599 C C . VAL A 1 83 ? 3.556 -2.721 -6.852 1.00 85.00 83 VAL A C 1
ATOM 601 O O . VAL A 1 83 ? 3.572 -3.428 -7.858 1.00 85.00 83 VAL A O 1
ATOM 604 N N . ILE A 1 84 ? 4.041 -1.475 -6.839 1.00 84.62 84 ILE A N 1
ATOM 605 C CA . ILE A 1 84 ? 4.652 -0.828 -8.012 1.00 84.62 84 ILE A CA 1
ATOM 606 C C . ILE A 1 84 ? 5.884 -1.609 -8.473 1.00 84.62 84 ILE A C 1
ATOM 608 O O . ILE A 1 84 ? 6.029 -1.901 -9.656 1.00 84.62 84 ILE A O 1
ATOM 612 N N . MET A 1 85 ? 6.756 -2.005 -7.544 1.00 82.81 85 MET A N 1
ATOM 613 C CA . MET A 1 85 ? 7.956 -2.771 -7.884 1.00 82.81 85 MET A CA 1
ATOM 614 C C . MET A 1 85 ? 7.613 -4.148 -8.472 1.00 82.81 85 MET A C 1
ATOM 616 O O . MET A 1 85 ? 8.261 -4.610 -9.416 1.00 82.81 85 MET A O 1
ATOM 620 N N . ALA A 1 86 ? 6.577 -4.802 -7.940 1.00 83.62 86 ALA A N 1
ATOM 621 C CA . ALA A 1 86 ? 6.082 -6.071 -8.460 1.00 83.62 86 ALA A CA 1
ATOM 622 C C . ALA A 1 86 ? 5.488 -5.921 -9.871 1.00 83.62 86 ALA A C 1
ATOM 624 O O . ALA A 1 86 ? 5.809 -6.724 -10.747 1.00 83.62 86 ALA A O 1
ATOM 625 N N . GLU A 1 87 ? 4.676 -4.888 -10.112 1.00 84.19 87 GLU A N 1
ATOM 626 C CA . GLU A 1 87 ? 4.126 -4.563 -11.435 1.00 84.19 87 GLU A CA 1
ATOM 627 C C . GLU A 1 87 ? 5.241 -4.294 -12.449 1.00 84.19 87 GLU A C 1
ATOM 629 O O . GLU A 1 87 ? 5.278 -4.934 -13.502 1.00 84.19 87 GLU A O 1
ATOM 634 N N . ALA A 1 88 ? 6.208 -3.447 -12.093 1.00 81.19 88 ALA A N 1
ATOM 635 C CA . ALA A 1 88 ? 7.334 -3.114 -12.953 1.00 81.19 88 ALA A CA 1
ATOM 636 C C . ALA A 1 88 ? 8.180 -4.347 -13.294 1.00 81.19 88 ALA A C 1
ATOM 638 O O . ALA A 1 88 ? 8.591 -4.512 -14.441 1.00 81.19 88 ALA A O 1
ATOM 639 N N . SER A 1 89 ? 8.385 -5.249 -12.329 1.00 80.56 89 SER A N 1
ATOM 640 C CA . SER A 1 89 ? 9.092 -6.519 -12.543 1.00 80.56 89 SER A CA 1
ATOM 641 C C . SER A 1 89 ? 8.337 -7.444 -13.504 1.00 80.56 89 SER A C 1
ATOM 643 O O . SER A 1 89 ? 8.942 -8.047 -14.389 1.00 80.56 89 SER A O 1
ATOM 645 N N . LEU A 1 90 ? 7.010 -7.547 -13.368 1.00 78.56 90 LEU A N 1
ATOM 646 C CA . LEU A 1 90 ? 6.162 -8.318 -14.285 1.00 78.56 90 LEU A CA 1
ATOM 647 C C . LEU A 1 90 ? 6.182 -7.724 -15.698 1.00 78.56 90 LEU A C 1
ATOM 649 O O . LEU A 1 90 ? 6.322 -8.459 -16.677 1.00 78.56 90 LEU A O 1
ATOM 653 N N . SER A 1 91 ? 6.071 -6.400 -15.800 1.00 75.81 91 SER A N 1
ATOM 654 C CA . SER A 1 91 ? 6.130 -5.666 -17.065 1.00 75.81 91 SER A CA 1
ATOM 655 C C . SER A 1 91 ? 7.491 -5.815 -17.739 1.00 75.81 91 SER A C 1
ATOM 657 O O . SER A 1 91 ? 7.563 -6.100 -18.936 1.00 75.81 91 SER A O 1
ATOM 659 N N . PHE A 1 92 ? 8.570 -5.793 -16.955 1.00 71.81 92 PHE A N 1
ATOM 660 C CA . PHE A 1 92 ? 9.913 -6.059 -17.449 1.00 71.81 92 PHE A CA 1
ATOM 661 C C . PHE A 1 92 ? 10.050 -7.476 -18.032 1.00 71.81 92 PHE A C 1
ATOM 663 O O . PHE A 1 92 ? 10.556 -7.661 -19.143 1.00 71.81 92 PHE A O 1
ATOM 670 N N . LEU A 1 93 ? 9.517 -8.477 -17.327 1.00 74.81 93 LEU A N 1
ATOM 671 C CA . LEU A 1 93 ? 9.505 -9.879 -17.760 1.00 74.81 93 LEU A CA 1
ATOM 672 C C . LEU A 1 93 ? 8.548 -10.155 -18.933 1.00 74.81 93 LEU A C 1
ATOM 674 O O . LEU A 1 93 ? 8.528 -11.267 -19.453 1.00 74.81 93 LEU A O 1
ATOM 678 N N . GLY A 1 94 ? 7.782 -9.156 -19.382 1.00 70.62 94 GLY A N 1
ATOM 679 C CA . GLY A 1 94 ? 6.853 -9.287 -20.501 1.00 70.62 94 GLY A CA 1
ATOM 680 C C . GLY A 1 94 ? 5.512 -9.917 -20.125 1.00 70.62 94 GLY A C 1
ATOM 681 O O . GLY A 1 94 ? 4.757 -10.282 -21.016 1.00 70.62 94 GLY A O 1
ATOM 682 N N . PHE A 1 95 ? 5.193 -10.027 -18.835 1.00 71.31 95 PHE A N 1
ATOM 683 C CA . PHE A 1 95 ? 3.886 -10.470 -18.327 1.00 71.31 95 PHE A CA 1
ATOM 684 C C . PHE A 1 95 ? 3.024 -9.307 -17.815 1.00 71.31 95 PHE A C 1
ATOM 686 O O . PHE A 1 95 ? 1.969 -9.529 -17.226 1.00 71.31 95 PHE A O 1
ATOM 693 N N . GLY A 1 96 ? 3.491 -8.070 -17.996 1.00 69.94 96 GLY A N 1
ATOM 694 C CA . GLY A 1 96 ? 2.779 -6.871 -17.574 1.00 69.94 96 GLY A CA 1
ATOM 695 C C . GLY A 1 96 ? 1.761 -6.375 -18.596 1.00 69.94 96 GLY A C 1
ATOM 696 O O . GLY A 1 96 ? 1.130 -7.144 -19.324 1.00 69.94 96 GLY A O 1
ATOM 697 N N . LEU A 1 97 ? 1.561 -5.061 -18.586 1.00 66.38 97 LEU A N 1
ATOM 698 C CA . LEU A 1 97 ? 0.506 -4.398 -19.339 1.00 66.38 97 LEU A CA 1
ATOM 699 C C . LEU A 1 97 ? 0.632 -4.637 -20.855 1.00 66.38 97 LEU A C 1
ATOM 701 O O . LEU A 1 97 ? 1.747 -4.713 -21.380 1.00 66.38 97 LEU A O 1
ATOM 705 N N . PRO A 1 98 ? -0.502 -4.743 -21.578 1.00 64.38 98 PRO A N 1
ATOM 706 C CA . PRO A 1 98 ? -0.473 -4.835 -23.030 1.00 64.38 98 PRO A CA 1
ATOM 707 C C . PRO A 1 98 ? 0.216 -3.593 -23.621 1.00 64.38 98 PRO A C 1
ATOM 709 O O . PRO A 1 98 ? 0.109 -2.506 -23.051 1.00 64.38 98 PRO A O 1
ATOM 712 N N . PRO A 1 99 ? 0.883 -3.711 -24.785 1.00 60.09 99 PRO A N 1
ATOM 713 C CA . PRO A 1 99 ? 1.665 -2.625 -25.391 1.00 60.09 99 PRO A CA 1
ATOM 714 C C . PRO A 1 99 ? 0.876 -1.357 -25.736 1.00 60.09 99 PRO A C 1
ATOM 716 O O . PRO A 1 99 ? 1.478 -0.353 -26.095 1.00 60.09 99 PRO A O 1
ATOM 719 N N . SER A 1 100 ? -0.453 -1.393 -25.642 1.00 61.91 100 SER A N 1
ATOM 720 C CA . SER A 1 100 ? -1.325 -0.229 -25.771 1.00 61.91 100 SER A CA 1
ATOM 721 C C . SER A 1 100 ? -1.277 0.714 -24.562 1.00 61.91 100 SER A C 1
ATOM 723 O O . SER A 1 100 ? -1.769 1.833 -24.663 1.00 61.91 100 SER A O 1
ATOM 725 N N . VAL A 1 101 ? -0.724 0.280 -23.421 1.00 64.44 101 VAL A N 1
ATOM 726 C CA . VAL A 1 101 ? -0.611 1.089 -22.201 1.00 64.44 101 VAL A CA 1
ATOM 727 C C . VAL A 1 101 ? 0.869 1.350 -21.901 1.00 64.44 101 VAL A C 1
ATOM 729 O O . VAL A 1 101 ? 1.604 0.398 -21.618 1.00 64.44 101 VAL A O 1
ATOM 732 N N . PRO A 1 102 ? 1.331 2.613 -21.930 1.00 64.06 102 PRO A N 1
ATOM 733 C CA . PRO A 1 102 ? 2.700 2.935 -21.553 1.00 64.06 102 PRO A CA 1
ATOM 734 C C . PRO A 1 102 ? 2.890 2.684 -20.051 1.00 64.06 102 PRO A C 1
ATOM 736 O O . PRO A 1 102 ? 2.226 3.295 -19.217 1.00 64.06 102 PRO A O 1
ATOM 739 N N . SER A 1 103 ? 3.798 1.771 -19.704 1.00 71.62 103 SER A N 1
ATOM 740 C CA . SER A 1 103 ? 4.198 1.478 -18.322 1.00 71.62 103 SER A CA 1
ATOM 741 C C . SER A 1 103 ? 5.707 1.610 -18.185 1.00 71.62 103 SER A C 1
ATOM 743 O O . SER A 1 103 ? 6.449 1.198 -19.079 1.00 71.62 103 SER A O 1
ATOM 745 N N . TRP A 1 104 ? 6.183 2.159 -17.066 1.00 69.31 104 TRP A N 1
ATOM 746 C CA . TRP A 1 104 ? 7.618 2.389 -16.868 1.00 69.31 104 TRP A CA 1
ATOM 747 C C . TRP A 1 104 ? 8.422 1.081 -16.904 1.00 69.31 104 TRP A C 1
ATOM 749 O O . TRP A 1 104 ? 9.488 1.044 -17.511 1.00 69.31 104 TRP A O 1
ATOM 759 N N . GLY A 1 105 ? 7.884 -0.026 -16.375 1.00 65.81 105 GLY A N 1
ATOM 760 C CA . GLY A 1 105 ? 8.516 -1.350 -16.484 1.00 65.81 105 GLY A CA 1
ATOM 761 C C . GLY A 1 105 ? 8.514 -1.936 -17.906 1.00 65.81 105 GLY A C 1
ATOM 762 O O . GLY A 1 105 ? 9.460 -2.621 -18.297 1.00 65.81 105 GLY A O 1
ATOM 763 N N . GLY A 1 106 ? 7.494 -1.627 -18.712 1.00 63.03 106 GLY A N 1
ATOM 764 C CA . GLY A 1 106 ? 7.392 -2.086 -20.102 1.00 63.03 106 GLY A CA 1
ATOM 765 C C . GLY A 1 106 ? 8.333 -1.329 -21.041 1.00 63.03 106 GLY A C 1
ATOM 766 O O . GLY A 1 106 ? 8.908 -1.930 -21.956 1.00 63.03 106 GLY A O 1
ATOM 767 N N . MET A 1 107 ? 8.561 -0.039 -20.764 1.00 65.94 107 MET A N 1
ATOM 768 C CA . MET A 1 107 ? 9.519 0.807 -21.487 1.00 65.94 107 MET A CA 1
ATOM 769 C C . MET A 1 107 ? 10.960 0.286 -21.342 1.00 65.94 107 MET A C 1
ATOM 771 O O . MET A 1 107 ? 11.693 0.238 -22.331 1.00 65.94 107 MET A O 1
ATOM 775 N N . LEU A 1 108 ? 11.345 -0.237 -20.167 1.00 59.53 108 LEU A N 1
ATOM 776 C CA . LEU A 1 108 ? 12.645 -0.907 -19.987 1.00 59.53 108 LEU A CA 1
ATOM 777 C C . LEU A 1 108 ? 12.793 -2.192 -20.822 1.00 59.53 108 LEU A C 1
ATOM 779 O O . LEU A 1 108 ? 13.896 -2.538 -21.237 1.00 59.53 108 LEU A O 1
ATOM 783 N N . SER A 1 109 ? 11.704 -2.927 -21.058 1.00 55.91 109 SER A N 1
ATOM 784 C CA . SER A 1 109 ? 11.760 -4.275 -21.634 1.00 55.91 109 SER A CA 1
ATOM 785 C C . SER A 1 109 ? 11.682 -4.319 -23.158 1.00 55.91 109 SER A C 1
ATOM 787 O O . SER A 1 109 ? 12.392 -5.123 -23.769 1.00 55.91 109 SER A O 1
ATOM 789 N N . ARG A 1 110 ? 10.835 -3.495 -23.790 1.00 54.81 110 ARG A N 1
ATOM 790 C CA . ARG A 1 110 ? 10.611 -3.525 -25.252 1.00 54.81 110 ARG A CA 1
ATOM 791 C C . ARG A 1 110 ? 11.360 -2.435 -26.009 1.00 54.81 110 ARG A C 1
ATOM 793 O O . ARG A 1 110 ? 12.004 -2.748 -27.008 1.00 54.81 110 ARG A O 1
ATOM 800 N N . GLU A 1 111 ? 11.287 -1.190 -25.549 1.00 54.75 111 GLU A N 1
ATOM 801 C CA . GLU A 1 111 ? 12.008 -0.067 -26.163 1.00 54.75 111 GLU A CA 1
ATOM 802 C C . GLU A 1 111 ? 13.481 -0.096 -25.764 1.00 54.75 111 GLU A C 1
ATOM 804 O O . GLU A 1 111 ? 14.341 -0.009 -26.635 1.00 54.75 111 GLU A O 1
ATOM 809 N N . GLY A 1 112 ? 13.771 -0.378 -24.488 1.00 53.00 112 GLY A N 1
ATOM 810 C CA . GLY A 1 112 ? 15.132 -0.579 -23.994 1.00 53.00 112 GLY A CA 1
ATOM 811 C C . GLY A 1 112 ? 15.911 -1.640 -24.776 1.00 53.00 112 GLY A C 1
ATOM 812 O O . GLY A 1 112 ? 17.028 -1.364 -25.178 1.00 53.00 112 GLY A O 1
ATOM 813 N N . ARG A 1 113 ? 15.325 -2.809 -25.093 1.00 50.56 113 ARG A N 1
ATOM 814 C CA . ARG A 1 113 ? 16.008 -3.851 -25.895 1.00 50.56 113 ARG A CA 1
ATOM 815 C C . ARG A 1 113 ? 16.110 -3.539 -27.388 1.00 50.56 113 ARG A C 1
ATOM 817 O O . ARG A 1 113 ? 17.117 -3.888 -27.987 1.00 50.56 113 ARG A O 1
ATOM 824 N N . LYS A 1 114 ? 15.096 -2.909 -27.998 1.00 51.81 114 LYS A N 1
ATOM 825 C CA . LYS A 1 114 ? 15.127 -2.557 -29.433 1.00 51.81 114 LYS A CA 1
ATOM 826 C C . LYS A 1 114 ? 16.034 -1.365 -29.741 1.00 51.81 114 LYS A C 1
ATOM 828 O O . LYS A 1 114 ? 16.566 -1.292 -30.839 1.00 51.81 114 LYS A O 1
ATOM 833 N N . PHE A 1 115 ? 16.207 -0.454 -28.786 1.00 50.38 115 PHE A N 1
ATOM 834 C CA . PHE A 1 115 ? 17.063 0.725 -28.917 1.00 50.38 115 PHE A CA 1
ATOM 835 C C . PHE A 1 115 ? 18.346 0.629 -28.083 1.00 50.38 115 PHE A C 1
ATOM 837 O O . PHE A 1 115 ? 19.130 1.570 -28.085 1.00 50.38 115 PHE A O 1
ATOM 844 N N . MET A 1 116 ? 18.617 -0.497 -27.414 1.00 49.16 116 MET A N 1
ATOM 845 C CA . MET A 1 116 ? 19.846 -0.698 -26.629 1.00 49.16 116 MET A CA 1
ATOM 846 C C . MET A 1 116 ? 21.110 -0.580 -27.483 1.00 49.16 116 MET A C 1
ATOM 848 O O . MET A 1 116 ? 22.127 -0.099 -26.996 1.00 49.16 116 MET A O 1
ATOM 852 N N . GLU A 1 117 ? 21.032 -0.980 -28.754 1.00 49.19 117 GLU A N 1
ATOM 853 C CA . GLU A 1 117 ? 22.153 -0.899 -29.697 1.00 49.19 117 GLU A CA 1
ATOM 854 C C . GLU A 1 117 ? 22.396 0.529 -30.228 1.00 49.19 117 GLU A C 1
ATOM 856 O O . GLU A 1 117 ? 23.470 0.795 -30.756 1.00 49.19 117 GLU A O 1
ATOM 861 N N . GLY A 1 118 ? 21.448 1.466 -30.060 1.00 53.84 118 GLY A N 1
ATOM 862 C CA . GLY A 1 118 ? 21.558 2.841 -30.581 1.00 53.84 118 GLY A CA 1
ATOM 863 C C . GLY A 1 118 ? 21.408 3.979 -29.559 1.00 53.84 118 GLY A C 1
ATOM 864 O O . GLY A 1 118 ? 21.854 5.091 -29.826 1.00 53.84 118 GLY A O 1
ATOM 865 N N . ALA A 1 119 ? 20.776 3.739 -28.406 1.00 55.81 119 ALA A N 1
ATOM 866 C CA . ALA A 1 119 ? 20.348 4.772 -27.460 1.00 55.81 119 ALA A CA 1
ATOM 867 C C . ALA A 1 119 ? 20.103 4.221 -26.029 1.00 55.81 119 ALA A C 1
ATOM 869 O O . ALA A 1 119 ? 18.958 4.143 -25.571 1.00 55.81 119 ALA A O 1
ATOM 870 N N . PRO A 1 120 ? 21.159 3.869 -25.267 1.00 60.16 120 PRO A N 1
ATOM 871 C CA . PRO A 1 120 ? 21.040 3.295 -23.916 1.00 60.16 120 PRO A CA 1
ATOM 872 C C . PRO A 1 120 ? 20.362 4.218 -22.884 1.00 60.16 120 PRO A C 1
ATOM 874 O O . PRO A 1 120 ? 19.861 3.752 -21.860 1.00 60.16 120 PRO A O 1
ATOM 877 N N . TRP A 1 121 ? 20.286 5.524 -23.152 1.00 67.38 121 TRP A N 1
ATOM 878 C CA . TRP A 1 121 ? 19.618 6.502 -22.286 1.00 67.38 121 TRP A CA 1
ATOM 879 C C . TRP A 1 121 ? 18.106 6.266 -22.145 1.00 67.38 121 TRP A C 1
ATOM 881 O O . TRP A 1 121 ? 17.546 6.555 -21.089 1.00 67.38 121 TRP A O 1
ATOM 891 N N . LEU A 1 122 ? 17.446 5.677 -23.150 1.00 62.28 122 LEU A N 1
ATOM 892 C CA . LEU A 1 122 ? 16.003 5.389 -23.126 1.00 62.28 122 LEU A CA 1
ATOM 893 C C . LEU A 1 122 ? 15.593 4.399 -22.025 1.00 62.28 122 LEU A C 1
ATOM 895 O O . LEU A 1 122 ? 14.468 4.464 -21.538 1.00 62.28 122 LEU A O 1
ATOM 899 N N . ALA A 1 123 ? 16.498 3.519 -21.590 1.00 63.72 123 ALA A N 1
ATOM 900 C CA . ALA A 1 123 ? 16.252 2.606 -20.473 1.00 63.72 123 ALA A CA 1
ATOM 901 C C . ALA A 1 123 ? 16.585 3.234 -19.106 1.00 63.72 123 ALA A C 1
ATOM 903 O O . ALA A 1 123 ? 16.013 2.845 -18.086 1.00 63.72 123 ALA A O 1
ATOM 904 N N . LEU A 1 124 ? 17.486 4.222 -19.077 1.00 68.69 124 LEU A N 1
ATOM 905 C CA . LEU A 1 124 ? 17.977 4.833 -17.842 1.00 68.69 124 LEU A CA 1
ATOM 906 C C . LEU A 1 124 ? 16.938 5.769 -17.207 1.00 68.69 124 LEU A C 1
ATOM 908 O O . LEU A 1 124 ? 16.736 5.732 -15.994 1.00 68.69 124 LEU A O 1
ATOM 912 N N . TYR A 1 125 ? 16.245 6.570 -18.023 1.00 73.25 125 TYR A N 1
ATOM 913 C CA . TYR A 1 125 ? 15.216 7.509 -17.559 1.00 73.25 125 TYR A CA 1
ATOM 914 C C . TYR A 1 125 ? 14.051 6.844 -16.809 1.00 73.25 125 TYR A C 1
ATOM 916 O O . TYR A 1 125 ? 13.792 7.245 -15.672 1.00 73.25 125 TYR A O 1
ATOM 924 N N . PRO A 1 126 ? 13.359 5.823 -17.357 1.00 75.44 126 PRO A N 1
ATOM 925 C CA . PRO A 1 126 ? 12.254 5.184 -16.645 1.00 75.44 126 PRO A CA 1
ATOM 926 C C . PRO A 1 126 ? 12.730 4.442 -15.391 1.00 75.44 126 PRO A C 1
ATOM 928 O O . PRO A 1 126 ? 12.015 4.430 -14.391 1.00 75.44 126 PRO A O 1
ATOM 931 N N . GLY A 1 127 ? 13.951 3.891 -15.398 1.00 74.62 127 GLY A N 1
ATOM 932 C CA . GLY A 1 127 ? 14.557 3.292 -14.208 1.00 74.62 127 GLY A CA 1
ATOM 933 C C . GLY A 1 127 ? 14.778 4.322 -13.099 1.00 74.62 127 GLY A C 1
ATOM 934 O O . GLY A 1 127 ? 14.343 4.113 -11.967 1.00 74.62 127 GLY A O 1
ATOM 935 N N . LEU A 1 128 ? 15.377 5.470 -13.428 1.00 81.44 128 LEU A N 1
ATOM 936 C CA . LEU A 1 128 ? 15.612 6.551 -12.472 1.00 81.44 128 LEU A CA 1
ATOM 937 C C . LEU A 1 128 ? 14.288 7.110 -11.924 1.00 81.44 128 LEU A C 1
ATOM 939 O O . LEU A 1 128 ? 14.123 7.209 -10.710 1.00 81.44 128 LEU A O 1
ATOM 943 N N . CYS A 1 129 ? 13.310 7.388 -12.791 1.00 83.31 129 CYS A N 1
ATOM 944 C CA . CYS A 1 129 ? 11.977 7.829 -12.376 1.00 83.31 129 CYS A CA 1
ATOM 945 C C . CYS A 1 129 ? 11.311 6.829 -11.425 1.00 83.31 129 CYS A C 1
ATOM 947 O O . CYS A 1 129 ? 10.792 7.230 -10.384 1.00 83.31 129 CYS A O 1
ATOM 949 N N . LEU A 1 130 ? 11.368 5.531 -11.737 1.00 84.31 130 LEU A N 1
ATOM 950 C CA . LEU A 1 130 ? 10.781 4.495 -10.893 1.00 84.31 130 LEU A CA 1
ATOM 951 C C . LEU A 1 130 ? 11.469 4.428 -9.524 1.00 84.31 130 LEU A C 1
ATOM 953 O O . LEU A 1 130 ? 10.783 4.386 -8.506 1.00 84.31 130 LEU A O 1
ATOM 957 N N . THR A 1 131 ? 12.804 4.492 -9.478 1.00 84.44 131 THR A N 1
ATOM 958 C CA . THR A 1 131 ? 13.541 4.505 -8.202 1.00 84.44 131 THR A CA 1
ATOM 959 C C . THR A 1 131 ? 13.191 5.720 -7.345 1.00 84.44 131 THR A C 1
ATOM 961 O O . THR A 1 131 ? 12.912 5.555 -6.160 1.00 84.44 131 THR A O 1
ATOM 964 N N . ILE A 1 132 ? 13.117 6.917 -7.936 1.00 88.94 132 ILE A N 1
ATOM 965 C CA . ILE A 1 132 ? 12.758 8.152 -7.226 1.00 88.94 132 ILE A CA 1
ATOM 966 C C . ILE A 1 132 ? 11.328 8.068 -6.691 1.00 88.94 132 ILE A C 1
ATOM 968 O O . ILE A 1 132 ? 11.085 8.420 -5.537 1.00 88.94 132 ILE A O 1
ATOM 972 N N . VAL A 1 133 ? 10.380 7.581 -7.494 1.00 88.12 133 VAL A N 1
ATOM 973 C CA . VAL A 1 133 ? 8.977 7.456 -7.078 1.00 88.12 133 VAL A CA 1
ATOM 974 C C . VAL A 1 133 ? 8.816 6.431 -5.967 1.00 88.12 133 VAL A C 1
ATOM 976 O O . VAL A 1 133 ? 8.192 6.732 -4.952 1.00 88.12 133 VAL A O 1
ATOM 979 N N . VAL A 1 134 ? 9.404 5.243 -6.112 1.00 86.06 134 VAL A N 1
ATOM 980 C CA . VAL A 1 134 ? 9.326 4.200 -5.083 1.00 86.06 134 VAL A CA 1
ATOM 981 C C . VAL A 1 134 ? 9.996 4.670 -3.795 1.00 86.06 134 VAL A C 1
ATOM 983 O O . VAL A 1 134 ? 9.440 4.463 -2.718 1.00 86.06 134 VAL A O 1
ATOM 986 N N . PHE A 1 135 ? 11.146 5.339 -3.885 1.00 87.69 135 PHE A N 1
ATOM 987 C CA . PHE A 1 135 ? 11.819 5.910 -2.723 1.00 87.69 135 PHE A CA 1
ATOM 988 C C . PHE A 1 135 ? 10.956 6.973 -2.034 1.00 87.69 135 PHE A C 1
ATOM 990 O O . PHE A 1 135 ? 10.739 6.896 -0.828 1.00 87.69 135 PHE A O 1
ATOM 997 N N . SER A 1 136 ? 10.392 7.908 -2.800 1.00 88.69 136 SER A N 1
ATOM 998 C CA . SER A 1 136 ? 9.533 8.976 -2.273 1.00 88.69 136 SER A CA 1
ATOM 999 C C . SER A 1 136 ? 8.274 8.422 -1.606 1.00 88.69 136 SER A C 1
ATOM 1001 O O . SER A 1 136 ? 7.896 8.880 -0.533 1.00 88.69 136 SER A O 1
ATOM 1003 N N . LEU A 1 137 ? 7.643 7.408 -2.207 1.00 87.50 137 LEU A N 1
ATOM 1004 C CA . LEU A 1 137 ? 6.470 6.745 -1.639 1.00 87.50 137 LEU A CA 1
ATOM 1005 C C . LEU A 1 137 ? 6.805 5.964 -0.366 1.00 87.50 137 LEU A C 1
ATOM 1007 O O . LEU A 1 137 ? 6.028 6.014 0.582 1.00 87.50 137 LEU A O 1
ATOM 1011 N N . ASN A 1 138 ? 7.955 5.285 -0.315 1.00 88.31 138 ASN A N 1
ATOM 1012 C CA . ASN A 1 138 ? 8.404 4.614 0.907 1.00 88.31 138 ASN A CA 1
ATOM 1013 C C . ASN A 1 138 ? 8.673 5.628 2.024 1.00 88.31 138 ASN A C 1
ATOM 1015 O O . ASN A 1 138 ? 8.129 5.475 3.113 1.00 88.31 138 ASN A O 1
ATOM 1019 N N . MET A 1 139 ? 9.420 6.701 1.738 1.00 88.25 139 MET A N 1
ATOM 1020 C CA . MET A 1 139 ? 9.671 7.772 2.711 1.00 88.25 139 MET A CA 1
ATOM 1021 C C . MET A 1 139 ? 8.371 8.420 3.195 1.00 88.25 139 MET A C 1
ATOM 1023 O O . MET A 1 139 ? 8.228 8.707 4.379 1.00 88.25 139 MET A O 1
ATOM 1027 N N . PHE A 1 140 ? 7.410 8.639 2.295 1.00 88.19 140 PHE A N 1
ATOM 1028 C CA . PHE A 1 140 ? 6.091 9.154 2.652 1.00 88.19 140 PHE A CA 1
ATOM 1029 C C . PHE A 1 140 ? 5.311 8.173 3.536 1.00 88.19 140 PHE A C 1
ATOM 1031 O O . PHE A 1 140 ? 4.689 8.589 4.510 1.00 88.19 140 PHE A O 1
ATOM 1038 N N . GLY A 1 141 ? 5.362 6.875 3.229 1.00 85.44 141 GLY A N 1
ATOM 1039 C CA . GLY A 1 141 ? 4.757 5.825 4.044 1.00 85.44 141 GLY A CA 1
ATOM 1040 C C . GLY A 1 141 ? 5.342 5.770 5.454 1.00 85.44 141 GLY A C 1
ATOM 1041 O O . GLY A 1 141 ? 4.582 5.696 6.419 1.00 85.44 141 GLY A O 1
ATOM 1042 N N . ASP A 1 142 ? 6.664 5.883 5.580 1.00 83.94 142 ASP A N 1
ATOM 1043 C CA . ASP A 1 142 ? 7.352 5.948 6.871 1.00 83.94 142 ASP A CA 1
ATOM 1044 C C . ASP A 1 142 ? 7.031 7.245 7.625 1.00 83.94 142 ASP A C 1
ATOM 1046 O O . ASP A 1 142 ? 6.704 7.200 8.806 1.00 83.94 142 ASP A O 1
ATOM 1050 N N . ALA A 1 143 ? 6.993 8.395 6.949 1.00 85.31 143 ALA A N 1
ATOM 1051 C CA . ALA A 1 143 ? 6.592 9.656 7.574 1.00 85.31 143 ALA A CA 1
ATOM 1052 C C . ALA A 1 143 ? 5.138 9.614 8.074 1.00 85.31 143 ALA A C 1
ATOM 1054 O O . ALA A 1 143 ? 4.834 10.068 9.176 1.00 85.31 143 ALA A O 1
ATOM 1055 N N . MET A 1 144 ? 4.227 9.037 7.285 1.00 82.50 144 MET A N 1
ATOM 1056 C CA . MET A 1 144 ? 2.842 8.811 7.695 1.00 82.50 144 MET A CA 1
ATOM 1057 C C . MET A 1 144 ? 2.753 7.843 8.868 1.00 82.50 144 MET A C 1
ATOM 1059 O O . MET A 1 144 ? 1.964 8.071 9.782 1.00 82.50 144 MET A O 1
ATOM 1063 N N . ARG A 1 145 ? 3.566 6.784 8.873 1.00 79.69 145 ARG A N 1
ATOM 1064 C CA . ARG A 1 145 ? 3.677 5.878 10.011 1.00 79.69 145 ARG A CA 1
ATOM 1065 C C . ARG A 1 145 ? 4.106 6.637 11.257 1.00 79.69 145 ARG A C 1
ATOM 1067 O O . ARG A 1 145 ? 3.414 6.534 12.255 1.00 79.69 145 ARG A O 1
ATOM 1074 N N . ASP A 1 146 ? 5.162 7.433 11.192 1.00 81.38 146 ASP A N 1
ATOM 1075 C CA . ASP A 1 146 ? 5.678 8.180 12.342 1.00 81.38 146 ASP A CA 1
ATOM 1076 C C . ASP A 1 146 ? 4.685 9.233 12.857 1.00 81.38 146 ASP A C 1
ATOM 1078 O O . ASP A 1 146 ? 4.554 9.435 14.064 1.00 81.38 146 ASP A O 1
ATOM 1082 N N . LEU A 1 147 ? 3.943 9.882 11.954 1.00 79.62 147 LEU A N 1
ATOM 1083 C CA . LEU A 1 147 ? 2.907 10.858 12.304 1.00 79.62 147 LEU A CA 1
ATOM 1084 C C . LEU A 1 147 ? 1.677 10.211 12.955 1.00 79.62 147 LEU A C 1
ATOM 1086 O O . LEU A 1 147 ? 1.067 10.815 13.841 1.00 79.62 147 LEU A O 1
ATOM 1090 N N . LEU A 1 148 ? 1.284 9.022 12.489 1.00 73.31 148 LEU A N 1
ATOM 1091 C CA . LEU A 1 148 ? 0.063 8.343 12.919 1.00 73.31 148 LEU A CA 1
ATOM 1092 C C . LEU A 1 148 ? 0.307 7.246 13.965 1.00 73.31 148 LEU A C 1
ATOM 1094 O O . LEU A 1 148 ? -0.678 6.785 14.536 1.00 73.31 148 LEU A O 1
ATOM 1098 N N . ASP A 1 149 ? 1.547 6.820 14.235 1.00 68.50 149 ASP A N 1
ATOM 1099 C CA . ASP A 1 149 ? 1.855 5.800 15.244 1.00 68.50 149 ASP A CA 1
ATOM 1100 C C . ASP A 1 149 ? 1.629 6.381 16.658 1.00 68.50 149 ASP A C 1
ATOM 1102 O O . ASP A 1 149 ? 2.401 7.215 17.148 1.00 68.50 149 ASP A O 1
ATOM 1106 N N . PRO A 1 150 ? 0.566 5.956 17.368 1.00 57.34 150 PRO A N 1
ATOM 1107 C CA . PRO A 1 150 ? 0.226 6.490 18.681 1.00 57.34 150 PRO A CA 1
ATOM 1108 C C . PRO A 1 150 ? 1.190 6.022 19.782 1.00 57.34 150 PRO A C 1
ATOM 1110 O O . PRO A 1 150 ? 1.087 6.494 20.919 1.00 57.34 150 PRO A O 1
ATOM 1113 N N . ARG A 1 151 ? 2.152 5.128 19.490 1.00 52.97 151 ARG A N 1
ATOM 1114 C CA . ARG A 1 151 ? 3.106 4.621 20.495 1.00 52.97 151 ARG A CA 1
ATOM 1115 C C . ARG A 1 151 ? 4.021 5.703 21.074 1.00 52.97 151 ARG A C 1
ATOM 1117 O O . ARG A 1 151 ? 4.560 5.498 22.159 1.00 52.97 151 ARG A O 1
ATOM 1124 N N . LEU A 1 152 ? 4.125 6.873 20.438 1.00 47.66 152 LEU A N 1
ATOM 1125 C CA . LEU A 1 152 ? 4.837 8.036 20.986 1.00 47.66 152 LEU A CA 1
ATOM 1126 C C . LEU A 1 152 ? 3.962 8.987 21.822 1.00 47.66 152 LEU A C 1
ATOM 1128 O O . LEU A 1 152 ? 4.502 9.857 22.502 1.00 47.66 152 LEU A O 1
ATOM 1132 N N . LYS A 1 153 ? 2.631 8.821 21.838 1.00 48.44 153 LYS A N 1
ATOM 1133 C CA . LYS A 1 153 ? 1.709 9.707 22.580 1.00 48.44 153 LYS A CA 1
ATOM 1134 C C . LYS A 1 153 ? 0.878 9.030 23.679 1.00 48.44 153 LYS A C 1
ATOM 1136 O O . LYS A 1 153 ? 0.128 9.721 24.359 1.00 48.44 153 LYS A O 1
ATOM 1141 N N . GLY A 1 154 ? 1.056 7.731 23.944 1.00 47.06 154 GLY A N 1
ATOM 1142 C CA . GLY A 1 154 ? 0.289 7.014 24.975 1.00 47.06 154 GLY A CA 1
ATOM 1143 C C . GLY A 1 154 ? 1.068 5.976 25.795 1.00 47.06 154 GLY A C 1
ATOM 1144 O O . GLY A 1 154 ? 0.926 4.780 25.584 1.00 47.06 154 GLY A O 1
ATOM 1145 N N . GLY A 1 155 ? 1.840 6.419 26.793 1.00 48.97 155 GLY A N 1
ATOM 1146 C CA . GLY A 1 155 ? 1.684 5.882 28.155 1.00 48.97 155 GLY A CA 1
ATOM 1147 C C . GLY A 1 155 ? 2.134 4.463 28.549 1.00 48.97 155 GLY A C 1
ATOM 1148 O O . GLY A 1 155 ? 1.559 3.961 29.508 1.00 48.97 155 GLY A O 1
ATOM 1149 N N . GLN A 1 156 ? 3.1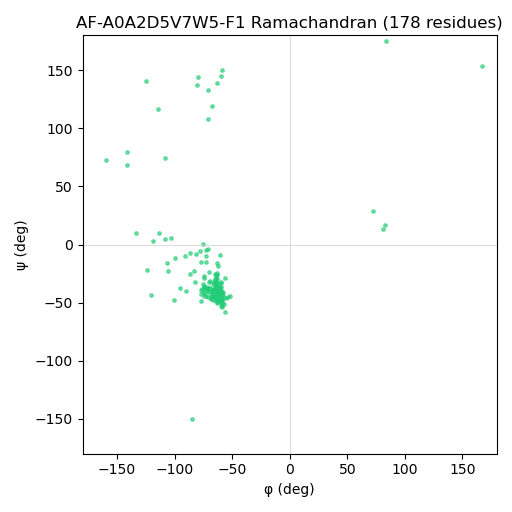49 3.819 27.952 1.00 47.72 156 GLN A N 1
ATOM 1150 C CA . GLN A 1 156 ? 3.685 2.550 28.523 1.00 47.72 156 GLN A CA 1
ATOM 1151 C C . GLN A 1 156 ? 5.220 2.411 28.632 1.00 47.72 156 GLN A C 1
ATOM 1153 O O . GLN A 1 156 ? 5.711 1.349 29.000 1.00 47.72 156 GLN A O 1
ATOM 1158 N N . GLY A 1 157 ? 6.003 3.475 28.411 1.00 46.09 157 GLY A N 1
ATOM 1159 C CA . GLY A 1 157 ? 7.475 3.415 28.540 1.00 46.09 157 GLY A CA 1
ATOM 1160 C C . GLY A 1 157 ? 8.082 4.080 29.784 1.00 46.09 157 GLY A C 1
ATOM 1161 O O . GLY A 1 157 ? 9.192 3.736 30.180 1.00 46.09 157 GLY A O 1
ATOM 1162 N N . SER A 1 158 ? 7.384 5.031 30.419 1.00 50.00 158 SER A N 1
ATOM 1163 C CA . SER A 1 158 ? 8.003 5.933 31.417 1.00 50.00 158 SER A CA 1
ATOM 1164 C C . SER A 1 158 ? 7.626 5.637 32.881 1.00 50.00 158 SER A C 1
ATOM 1166 O O . SER A 1 158 ? 8.325 6.040 33.813 1.00 50.00 158 SER A O 1
ATOM 1168 N N . TYR A 1 159 ? 6.564 4.859 33.126 1.00 52.59 159 TYR A N 1
ATOM 1169 C CA . TYR A 1 159 ? 6.157 4.514 34.499 1.00 52.59 159 TYR A CA 1
ATOM 1170 C C . TYR A 1 159 ? 7.135 3.551 35.197 1.00 52.59 159 TYR A C 1
ATOM 1172 O O . TYR A 1 159 ? 7.225 3.549 36.426 1.00 52.59 159 TYR A O 1
ATOM 1180 N N . GLY A 1 160 ? 7.911 2.771 34.436 1.00 51.72 160 GLY A N 1
ATOM 1181 C CA . GLY A 1 160 ? 8.934 1.875 34.983 1.00 51.72 160 GLY A CA 1
ATOM 1182 C C . GLY A 1 160 ? 10.183 2.616 35.466 1.00 51.72 160 GLY A C 1
ATOM 1183 O O . GLY A 1 160 ? 10.672 2.374 36.569 1.00 51.72 160 GLY A O 1
ATOM 1184 N N . THR A 1 161 ? 10.678 3.575 34.686 1.00 56.09 161 THR A N 1
ATOM 1185 C CA . THR A 1 161 ? 11.923 4.302 34.976 1.00 56.09 161 THR A CA 1
ATOM 1186 C C . THR A 1 161 ? 11.766 5.310 36.111 1.00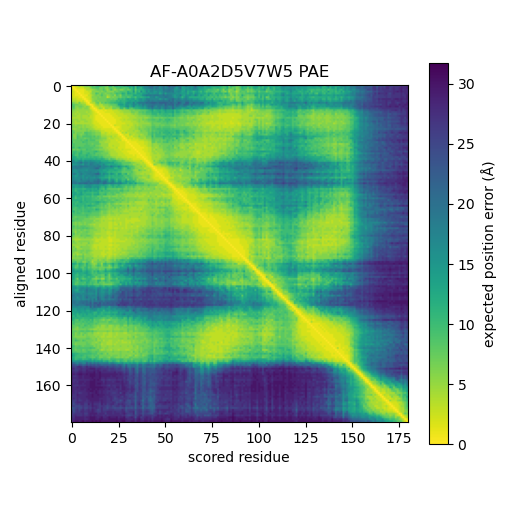 56.09 161 THR A C 1
ATOM 1188 O O . THR A 1 161 ? 12.652 5.396 36.965 1.00 56.09 161 THR A O 1
ATOM 1191 N N . ALA A 1 162 ? 10.626 6.004 36.210 1.00 59.47 162 ALA A N 1
ATOM 1192 C CA . ALA A 1 162 ? 10.361 6.915 37.325 1.00 59.47 162 ALA A CA 1
ATOM 1193 C C . ALA A 1 162 ? 10.245 6.169 38.669 1.00 59.47 162 ALA A C 1
ATOM 1195 O O . ALA A 1 162 ? 10.848 6.578 39.666 1.00 59.47 1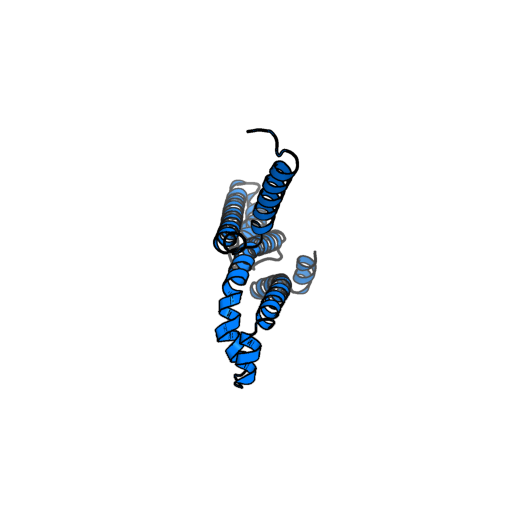62 ALA A O 1
ATOM 1196 N N . LYS A 1 163 ? 9.544 5.025 38.691 1.00 58.03 163 LYS A N 1
ATOM 1197 C CA . LYS A 1 163 ? 9.369 4.217 39.909 1.00 58.03 163 LYS A CA 1
ATOM 1198 C C . LYS A 1 163 ? 10.678 3.548 40.340 1.00 58.03 163 LYS A C 1
ATOM 1200 O O . LYS A 1 163 ? 10.972 3.522 41.533 1.00 58.03 163 LYS A O 1
ATOM 1205 N N . VAL A 1 164 ? 11.506 3.084 39.394 1.00 60.53 164 VAL A N 1
ATOM 1206 C CA . VAL A 1 164 ? 12.846 2.541 39.692 1.00 60.53 164 VAL A CA 1
ATOM 1207 C C . VAL A 1 164 ? 13.778 3.627 40.233 1.00 60.53 164 VAL A C 1
ATOM 1209 O O . VAL A 1 164 ? 14.458 3.385 41.230 1.00 60.53 164 VAL A O 1
ATOM 1212 N N . LYS A 1 165 ? 13.772 4.838 39.656 1.00 61.72 165 LYS A N 1
ATOM 1213 C CA . LYS A 1 165 ? 14.586 5.962 40.151 1.00 61.72 165 LYS A CA 1
ATOM 1214 C C . LYS A 1 165 ? 14.165 6.389 41.561 1.00 61.72 165 LYS A C 1
ATOM 1216 O O . LYS A 1 165 ? 15.029 6.584 42.415 1.00 61.72 165 LYS A O 1
ATOM 1221 N N . HIS A 1 166 ? 12.859 6.448 41.838 1.00 61.22 166 HIS A N 1
ATOM 1222 C CA . HIS A 1 166 ? 12.352 6.769 43.174 1.00 61.22 166 HIS A CA 1
ATOM 1223 C C . HIS A 1 166 ? 12.698 5.679 44.203 1.00 61.22 166 HIS A C 1
ATOM 1225 O O . HIS A 1 166 ? 13.154 6.007 45.302 1.00 61.22 166 HIS A O 1
ATOM 1231 N N . LYS A 1 167 ? 12.551 4.389 43.858 1.00 61.88 167 LYS A N 1
ATOM 1232 C CA . LYS A 1 167 ? 12.930 3.286 44.759 1.00 61.88 167 LYS A CA 1
ATOM 1233 C C . LYS A 1 167 ? 14.428 3.302 45.060 1.00 61.88 167 LYS A C 1
ATOM 1235 O O . LYS A 1 167 ? 14.810 3.134 46.212 1.00 61.88 167 LYS A O 1
ATOM 1240 N N . ARG A 1 168 ? 15.274 3.567 44.057 1.00 66.69 168 ARG A N 1
ATOM 1241 C CA . ARG A 1 168 ? 16.727 3.695 44.249 1.00 66.69 168 ARG A CA 1
ATOM 1242 C C . ARG A 1 168 ? 17.070 4.851 45.185 1.00 66.69 168 ARG A C 1
ATOM 1244 O O . ARG A 1 168 ? 17.787 4.630 46.151 1.00 66.69 168 ARG A O 1
ATOM 1251 N N . GLY A 1 169 ? 16.519 6.046 44.963 1.00 70.00 169 GLY A N 1
ATOM 1252 C CA . GLY A 1 169 ? 16.783 7.208 45.822 1.00 70.00 169 GLY A CA 1
ATOM 1253 C C . GLY A 1 169 ? 16.354 7.000 47.279 1.00 70.00 169 GLY A C 1
ATOM 1254 O O . GLY A 1 169 ? 17.082 7.371 48.196 1.00 70.00 169 GLY A O 1
ATOM 1255 N N . PHE A 1 170 ? 15.216 6.339 47.500 1.00 72.62 170 PHE A N 1
ATOM 1256 C CA . PHE A 1 170 ? 14.739 5.999 48.843 1.00 72.62 170 PHE A CA 1
ATOM 1257 C C . PHE A 1 170 ? 15.622 4.949 49.532 1.00 72.62 170 PHE A C 1
ATOM 1259 O O . PHE A 1 170 ? 16.013 5.136 50.680 1.00 72.62 170 PHE A O 1
ATOM 1266 N N . LEU A 1 171 ? 16.010 3.887 48.818 1.00 71.50 171 LEU A N 1
ATOM 1267 C CA . LEU A 1 171 ? 16.916 2.864 49.352 1.00 71.50 171 LEU A CA 1
ATOM 1268 C C . LEU A 1 171 ? 18.302 3.434 49.670 1.00 71.50 171 LEU A C 1
ATOM 1270 O O . LEU A 1 171 ? 18.890 3.077 50.683 1.00 71.50 171 LEU A O 1
ATOM 1274 N N . THR A 1 172 ? 18.797 4.370 48.857 1.00 69.25 172 THR A N 1
ATOM 1275 C CA . THR A 1 172 ? 20.090 5.026 49.115 1.00 69.25 172 THR A CA 1
ATOM 1276 C C . THR A 1 172 ? 20.035 5.899 50.376 1.00 69.25 172 THR A C 1
ATOM 1278 O O . THR A 1 172 ? 21.014 5.965 51.110 1.00 69.25 172 THR A O 1
ATOM 1281 N N . ARG A 1 173 ? 18.885 6.528 50.671 1.00 69.88 173 ARG A N 1
ATOM 1282 C CA . ARG A 1 173 ? 18.672 7.299 51.910 1.00 69.88 173 ARG A CA 1
ATOM 1283 C C . ARG A 1 173 ? 18.490 6.418 53.147 1.00 69.88 173 ARG A C 1
ATOM 1285 O O . ARG A 1 173 ? 18.970 6.785 54.210 1.00 69.88 173 ARG A O 1
ATOM 1292 N N . LEU A 1 174 ? 17.838 5.260 53.020 1.00 68.88 174 LEU A N 1
ATOM 1293 C CA . LEU A 1 174 ? 17.698 4.311 54.133 1.00 68.88 174 LEU A CA 1
ATOM 1294 C C . LEU A 1 174 ? 19.015 3.621 54.499 1.00 68.88 174 LEU A C 1
ATOM 1296 O O . LEU A 1 174 ? 19.235 3.310 55.664 1.00 68.88 174 LEU A O 1
ATOM 1300 N N . LEU A 1 175 ? 19.885 3.384 53.518 1.00 72.50 175 LEU A N 1
ATOM 1301 C CA . LEU A 1 175 ? 21.178 2.738 53.741 1.00 72.50 175 LEU A CA 1
ATOM 1302 C C . LEU A 1 175 ? 22.262 3.699 54.250 1.00 72.50 175 LEU A C 1
ATOM 1304 O O . LEU A 1 175 ? 23.339 3.230 54.605 1.00 72.50 175 LEU A O 1
ATOM 1308 N N . ASN A 1 176 ? 22.012 5.015 54.291 1.00 68.31 176 ASN A N 1
ATOM 1309 C CA . ASN A 1 176 ? 23.013 5.987 54.736 1.00 68.31 176 ASN A CA 1
ATOM 1310 C C . ASN A 1 176 ? 22.421 7.137 55.585 1.00 68.31 176 ASN A C 1
ATOM 1312 O O . ASN A 1 176 ? 22.383 8.284 55.136 1.00 68.31 176 ASN A O 1
ATOM 1316 N N . PRO A 1 177 ? 21.942 6.851 56.811 1.00 64.62 177 PRO A N 1
ATOM 1317 C CA . PRO A 1 177 ? 21.304 7.844 57.679 1.00 64.62 177 PRO A CA 1
ATOM 1318 C C . PRO A 1 177 ? 22.273 8.833 58.361 1.00 64.62 177 PRO A C 1
ATOM 1320 O O . PRO A 1 177 ? 21.809 9.688 59.108 1.00 64.62 177 PRO A O 1
ATOM 1323 N N . PHE A 1 178 ? 23.589 8.746 58.126 1.00 66.06 178 PHE A N 1
ATOM 1324 C CA . PHE A 1 178 ? 24.607 9.510 58.872 1.00 66.06 178 PHE A CA 1
ATOM 1325 C C . PHE A 1 178 ? 25.378 10.559 58.056 1.00 66.06 178 PHE A C 1
ATOM 1327 O O . PHE A 1 178 ? 26.361 11.094 58.554 1.00 66.06 178 PHE A O 1
ATOM 1334 N N . ASN A 1 179 ? 24.964 10.868 56.824 1.00 58.97 179 ASN A N 1
ATOM 1335 C CA . ASN A 1 179 ? 25.650 11.869 55.999 1.00 58.97 179 ASN A CA 1
ATOM 1336 C C . ASN A 1 179 ? 24.804 13.146 55.869 1.00 58.97 179 ASN A C 1
ATOM 1338 O O . ASN A 1 179 ? 24.162 13.379 54.841 1.00 58.97 179 ASN A O 1
ATOM 1342 N N . GLY A 1 180 ? 24.767 13.916 56.957 1.00 57.34 180 GLY A N 1
ATOM 1343 C CA . GLY A 1 180 ? 24.294 15.298 57.040 1.00 57.34 180 GLY A CA 1
ATOM 1344 C C . GLY A 1 180 ? 25.395 16.167 57.622 1.00 57.34 180 GLY A C 1
ATOM 1345 O O . GLY A 1 180 ? 26.105 15.652 58.514 1.00 57.34 180 GLY A O 1
#

pLDDT: mean 72.96, std 11.19, range [46.09, 88.94]

Nearest PDB structures (foldseek):
  8xfc-assembly1_C  TM=8.022E-01  e=2.906E-06  Mycobacterium tuberculosis H37Rv
  8j5q-assembly1_C  TM=8.270E-01  e=1.264E-04  Mycobacterium tuberculosis H37Rv